Protein AF-A0A803VKA8-F1 (afdb_monomer_lite)

Sequence (270 aa):
MYFNGCKYARSKTPRKFRLVGDNPKEEELLRRSFQDLATEVAPLYKRLAPQAYQNQVTNEDVAIDCRLGLKEGRPFSGVTACMDFCAHAHKDQHNLYNGCTVVCTLTKEDNRVVGKIPEDEQLHVLPLYKMSSTDEFGSEENQNAKVGSGAIQVLTSFPREVRKLPEPAKSCRQRQLEARRAAAERKKLQKEKLMTPEKIKQEALELPTLQPNAGNGGRARSCRPEPPGKRVRGWGCGWALSWAAVLWCWMASLCHLGFHKGVNRCRCAR

pLDDT: mean 74.4, std 28.67, range [22.83, 98.0]

Secondary structure (DSSP, 8-state):
-TTSS-TTTT-SS--TT--SSS-HHHHHHHHHHHHHHHHHH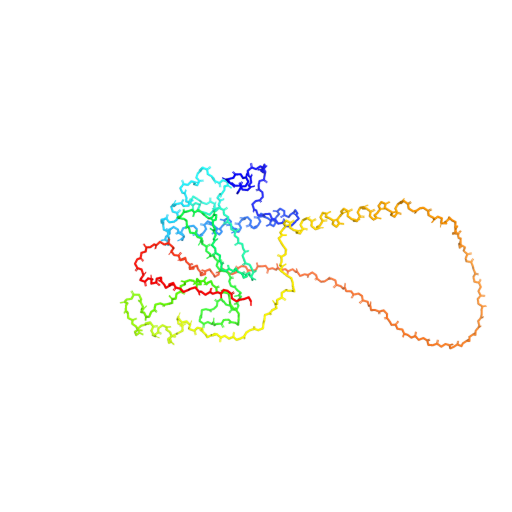HHHHHHH-HHHHHHHHTTTTTTGGG-B-SSS---BS-----SS----S---TTSPTT----------GGG-STTPPPSS-PPP--TT----SS-TTS-HHHHHHHHHTTSS--PPP--------SSPPPPHHHHHHHHHHHHHHHHHHHHHHTT-----------------------------PPPP--PPPP------------------S--S--------------

InterPro domains:
  IPR024779 2OGFeDO JBP1/TET, oxygenase domain [PF12851] (1-118)
  IPR040175 Methylcytosine dioxygenase TET1/2/3 [PTHR23358] (1-215)
  IPR046942 Methylcytosine dioxygenase TET1-3, oxygenase domain [SM01333] (1-270)

Radius of gyration: 31.55 Å; chains: 1; bounding box: 106×48×58 Å

Structure (mmCIF, N/CA/C/O backbone):
data_AF-A0A803VKA8-F1
#
_entry.id   AF-A0A803VKA8-F1
#
loop_
_atom_site.group_PDB
_atom_site.id
_atom_site.type_symbol
_atom_site.label_atom_id
_atom_site.label_alt_id
_atom_site.label_comp_id
_atom_site.label_asym_id
_atom_site.label_entity_id
_atom_site.label_seq_id
_atom_site.pdbx_PDB_ins_code
_atom_site.Cartn_x
_atom_site.Cartn_y
_atom_site.Cartn_z
_atom_site.occupancy
_atom_site.B_iso_or_equiv
_atom_site.auth_seq_id
_atom_site.auth_comp_id
_atom_site.auth_asym_id
_atom_site.auth_atom_id
_atom_site.pdbx_PDB_model_num
ATOM 1 N N . MET A 1 1 ? 4.863 13.424 -13.953 1.00 65.75 1 MET A N 1
ATOM 2 C CA . MET A 1 1 ? 5.120 14.825 -14.365 1.00 65.75 1 MET A CA 1
ATOM 3 C C . MET A 1 1 ? 5.953 14.935 -15.641 1.00 65.75 1 MET A C 1
ATOM 5 O O . MET A 1 1 ? 5.400 15.407 -16.613 1.00 65.75 1 MET A O 1
ATOM 9 N N . TYR A 1 2 ? 7.211 14.478 -15.713 1.00 78.25 2 TYR A N 1
ATOM 10 C CA . TYR A 1 2 ? 8.076 14.735 -16.890 1.00 78.25 2 TYR A CA 1
ATOM 11 C C . TYR A 1 2 ? 7.596 14.191 -18.250 1.00 78.25 2 TYR A C 1
ATOM 13 O O . TYR A 1 2 ? 7.876 14.811 -19.266 1.00 78.25 2 TYR A O 1
ATOM 21 N N . PHE A 1 3 ? 6.896 13.053 -18.275 1.00 83.12 3 PHE A N 1
ATOM 22 C CA . PHE A 1 3 ? 6.409 12.416 -19.515 1.00 83.12 3 PHE A CA 1
ATOM 23 C C . PHE A 1 3 ? 4.889 12.266 -19.559 1.00 83.12 3 PHE A C 1
ATOM 25 O O . PHE A 1 3 ? 4.375 11.591 -20.438 1.00 83.12 3 PHE A O 1
ATOM 32 N N . ASN A 1 4 ? 4.185 12.810 -18.558 1.00 88.88 4 ASN A N 1
ATOM 33 C CA . ASN A 1 4 ? 2.769 12.522 -18.307 1.00 88.88 4 ASN A CA 1
ATOM 34 C C . ASN A 1 4 ? 2.402 11.022 -18.454 1.00 88.88 4 ASN A C 1
ATOM 36 O O . ASN A 1 4 ? 1.378 10.667 -19.022 1.00 88.88 4 ASN A O 1
ATOM 40 N N . GLY A 1 5 ? 3.284 10.135 -17.984 1.00 90.12 5 GLY A N 1
ATOM 41 C CA . GLY A 1 5 ? 3.186 8.697 -18.215 1.00 90.12 5 GLY A CA 1
ATOM 42 C C . GLY A 1 5 ? 4.271 7.921 -17.471 1.00 90.12 5 GLY A C 1
ATOM 43 O O . GLY A 1 5 ? 4.834 8.408 -16.482 1.00 90.12 5 GLY A O 1
ATOM 44 N N . CYS A 1 6 ? 4.572 6.713 -17.950 1.00 91.81 6 CYS A N 1
ATOM 45 C CA . CYS A 1 6 ? 5.517 5.804 -17.305 1.00 91.81 6 CYS A CA 1
ATOM 46 C C . CYS A 1 6 ? 6.920 6.420 -17.161 1.00 91.81 6 CYS A C 1
ATOM 48 O O . CYS A 1 6 ? 7.474 7.006 -18.093 1.00 91.81 6 CYS A O 1
ATOM 50 N N . LYS A 1 7 ? 7.547 6.218 -15.993 1.00 93.12 7 LYS A N 1
ATOM 51 C CA . LYS A 1 7 ? 8.915 6.694 -15.711 1.00 93.12 7 LYS A CA 1
ATOM 52 C C . LYS A 1 7 ? 9.980 6.088 -16.636 1.00 93.12 7 LYS A C 1
ATOM 54 O O . LYS A 1 7 ? 11.069 6.644 -16.745 1.00 93.12 7 LYS A O 1
ATOM 59 N N . TYR A 1 8 ? 9.665 4.975 -17.298 1.00 92.38 8 TYR A N 1
ATOM 60 C CA . TYR A 1 8 ? 10.556 4.253 -18.206 1.00 92.38 8 TYR A CA 1
ATOM 61 C C . TYR A 1 8 ? 10.429 4.671 -19.679 1.00 92.38 8 TYR A C 1
ATOM 63 O O . TYR A 1 8 ? 11.024 4.023 -20.529 1.00 92.38 8 TYR A O 1
ATOM 71 N N . ALA A 1 9 ? 9.729 5.766 -19.999 1.00 90.25 9 ALA A N 1
ATOM 72 C CA . ALA A 1 9 ? 9.484 6.201 -21.383 1.00 90.25 9 ALA A CA 1
ATOM 73 C C . ALA A 1 9 ? 10.743 6.341 -22.272 1.00 90.25 9 ALA A C 1
ATOM 75 O O . ALA A 1 9 ? 10.644 6.265 -23.489 1.00 90.25 9 ALA A O 1
ATOM 76 N N . ARG A 1 10 ? 11.933 6.547 -21.686 1.00 90.69 10 ARG A N 1
ATOM 77 C CA . ARG A 1 10 ? 13.218 6.650 -22.415 1.00 90.69 10 ARG A CA 1
ATOM 78 C C . ARG A 1 10 ? 14.162 5.463 -22.190 1.00 90.69 10 ARG A C 1
ATOM 80 O O . ARG A 1 10 ? 15.317 5.507 -22.604 1.00 90.69 10 ARG A O 1
ATOM 87 N N . SER A 1 11 ? 13.721 4.432 -21.476 1.00 90.62 11 SER A N 1
ATOM 88 C CA . SER A 1 11 ? 14.551 3.280 -21.126 1.00 90.62 11 SER A CA 1
ATOM 89 C C . SER A 1 11 ? 14.392 2.181 -22.171 1.00 90.62 11 SER A C 1
ATOM 91 O O . SER A 1 11 ? 13.323 1.596 -22.269 1.00 90.62 11 SER A O 1
ATOM 93 N N . LYS A 1 12 ? 15.470 1.857 -22.900 1.00 89.44 12 LYS A N 1
ATOM 94 C CA . LYS A 1 12 ? 15.481 0.723 -23.846 1.00 89.44 12 LYS A CA 1
ATOM 95 C C . LYS A 1 12 ? 15.255 -0.619 -23.140 1.00 89.44 12 LYS A C 1
ATOM 97 O O . LYS A 1 12 ? 14.555 -1.476 -23.655 1.00 89.44 12 LYS A O 1
ATOM 102 N N . THR A 1 13 ? 15.840 -0.783 -21.953 1.00 88.69 13 THR A N 1
ATOM 103 C CA . THR A 1 13 ? 15.749 -1.994 -21.124 1.00 88.69 13 THR A CA 1
ATOM 104 C C . THR A 1 13 ? 15.334 -1.617 -19.692 1.00 88.69 13 THR A C 1
ATOM 106 O O . THR A 1 13 ? 16.179 -1.342 -18.834 1.00 88.69 13 THR A O 1
ATOM 109 N N . PRO A 1 14 ? 14.023 -1.505 -19.408 1.00 91.25 14 PRO A N 1
ATOM 110 C CA . PRO A 1 14 ? 13.539 -1.031 -18.115 1.00 91.25 14 PRO A CA 1
ATOM 111 C C . PRO A 1 14 ? 13.739 -2.063 -16.995 1.00 91.25 14 PRO A C 1
ATOM 113 O O . PRO A 1 14 ? 13.061 -3.085 -16.925 1.00 91.25 14 PRO A O 1
ATOM 116 N N . ARG A 1 15 ? 14.622 -1.749 -16.040 1.00 91.50 15 ARG A N 1
ATOM 117 C CA . ARG A 1 15 ? 14.778 -2.503 -14.783 1.00 91.50 15 ARG A CA 1
ATOM 118 C C . ARG A 1 15 ? 13.713 -2.063 -13.773 1.00 91.50 15 ARG A C 1
ATOM 120 O O . ARG A 1 15 ? 13.885 -1.047 -13.093 1.00 91.50 15 ARG A O 1
ATOM 127 N N . LYS A 1 16 ? 12.596 -2.802 -13.700 1.00 92.69 16 LYS A N 1
ATOM 128 C CA . LYS A 1 16 ? 11.482 -2.540 -12.759 1.00 92.69 16 LYS A CA 1
ATOM 129 C C . LYS A 1 16 ? 11.882 -2.752 -11.290 1.00 92.69 16 LYS A C 1
ATOM 131 O O . LYS A 1 16 ? 11.505 -1.945 -10.447 1.00 92.69 16 LYS A O 1
ATOM 136 N N . PHE A 1 17 ? 12.692 -3.777 -11.015 1.00 94.25 17 PHE A N 1
ATOM 137 C CA . PHE A 1 17 ? 13.115 -4.205 -9.673 1.00 94.25 17 PHE A CA 1
ATOM 138 C C . PHE A 1 17 ? 14.602 -3.921 -9.438 1.00 94.25 17 PHE A C 1
ATOM 140 O O . PHE A 1 17 ? 15.378 -4.814 -9.123 1.00 94.25 17 PHE A O 1
ATOM 147 N N . ARG A 1 18 ? 15.011 -2.668 -9.665 1.00 93.44 18 ARG A N 1
ATOM 148 C CA . ARG A 1 18 ? 16.415 -2.261 -9.565 1.00 93.44 18 ARG A CA 1
ATOM 149 C C . ARG A 1 18 ? 16.907 -2.281 -8.112 1.00 93.44 18 ARG A C 1
ATOM 151 O O . ARG A 1 18 ? 16.318 -1.609 -7.266 1.00 93.44 18 ARG A O 1
ATOM 158 N N . LEU A 1 19 ? 18.031 -2.944 -7.872 1.00 93.06 19 LEU A N 1
ATOM 159 C CA . LEU A 1 19 ? 18.770 -2.967 -6.613 1.00 93.06 19 LEU A CA 1
ATOM 160 C C . LEU A 1 19 ? 20.052 -2.122 -6.683 1.00 93.06 19 LEU A C 1
ATOM 162 O O . LEU A 1 19 ? 20.400 -1.544 -7.718 1.00 93.06 19 LEU A O 1
ATOM 166 N N . VAL A 1 20 ? 20.723 -1.983 -5.536 1.00 91.00 20 VAL A N 1
ATOM 167 C CA . VAL A 1 20 ? 22.027 -1.316 -5.445 1.00 91.00 20 VAL A CA 1
ATOM 168 C C . VAL A 1 20 ? 23.083 -2.195 -6.111 1.00 91.00 20 VAL A C 1
ATOM 170 O O . VAL A 1 20 ? 23.139 -3.394 -5.865 1.00 91.00 20 VAL A O 1
ATOM 173 N N . GLY A 1 21 ? 23.942 -1.583 -6.925 1.00 89.44 21 GLY A N 1
ATOM 174 C CA . GLY A 1 21 ? 24.934 -2.320 -7.707 1.00 89.44 21 GLY A CA 1
ATOM 175 C C . GLY A 1 21 ? 24.321 -3.014 -8.924 1.00 89.44 21 GLY A C 1
ATOM 176 O O . GLY A 1 21 ? 23.279 -2.596 -9.436 1.00 89.44 21 GLY A O 1
ATOM 177 N N . ASP A 1 22 ? 25.007 -4.043 -9.416 1.00 87.25 22 ASP A N 1
ATOM 178 C CA . ASP A 1 22 ? 24.571 -4.830 -10.568 1.00 87.25 22 ASP A CA 1
ATOM 179 C C . ASP A 1 22 ? 24.443 -6.307 -10.181 1.00 87.25 22 ASP A C 1
ATOM 181 O O . ASP A 1 22 ? 25.326 -7.123 -10.433 1.00 87.25 22 ASP A O 1
ATOM 185 N N . ASN A 1 23 ? 23.328 -6.628 -9.518 1.00 91.44 23 ASN A N 1
ATOM 186 C CA . ASN A 1 23 ? 23.024 -7.959 -8.990 1.00 91.44 23 ASN A CA 1
ATOM 187 C C . ASN A 1 23 ? 21.849 -8.596 -9.759 1.00 91.44 23 ASN A C 1
ATOM 189 O O . ASN A 1 23 ? 20.757 -8.741 -9.204 1.00 91.44 23 ASN A O 1
ATOM 193 N N . PRO A 1 24 ? 22.024 -9.004 -11.030 1.00 92.00 24 PRO A N 1
ATOM 194 C CA . PRO A 1 24 ? 20.913 -9.448 -11.878 1.00 92.00 24 PRO A CA 1
ATOM 195 C C . PRO A 1 24 ? 20.158 -10.659 -11.312 1.00 92.00 24 PRO A C 1
ATOM 197 O O . PRO A 1 24 ? 18.952 -10.772 -11.502 1.00 92.00 24 PRO A O 1
ATOM 200 N N . LYS A 1 25 ? 20.842 -11.547 -10.576 1.00 94.12 25 LYS A N 1
ATOM 201 C CA . LYS A 1 25 ? 20.218 -12.717 -9.937 1.00 94.12 25 LYS A CA 1
ATOM 202 C C . LYS A 1 25 ? 19.229 -12.328 -8.833 1.00 94.12 25 LYS A C 1
ATOM 204 O O . LYS A 1 25 ? 18.155 -12.913 -8.747 1.00 94.12 25 LYS A O 1
ATOM 209 N N . GLU A 1 26 ? 19.579 -11.346 -8.004 1.00 94.56 26 GLU A N 1
ATOM 210 C CA . GLU A 1 26 ? 18.716 -10.879 -6.911 1.00 94.56 26 GLU A CA 1
ATOM 211 C C . GLU A 1 26 ? 17.537 -10.060 -7.446 1.00 94.56 26 GLU A C 1
ATOM 213 O O . GLU A 1 26 ? 16.411 -10.214 -6.977 1.00 94.56 26 GLU A O 1
ATOM 218 N N . GLU A 1 27 ? 17.767 -9.239 -8.478 1.00 94.75 27 GLU A N 1
ATOM 219 C CA . GLU A 1 27 ? 16.688 -8.510 -9.155 1.00 94.75 27 GLU A CA 1
ATOM 220 C C . GLU A 1 27 ? 15.678 -9.458 -9.797 1.00 94.75 27 GLU A C 1
ATOM 222 O O . GLU A 1 27 ? 14.473 -9.227 -9.718 1.00 94.75 27 GLU A O 1
ATOM 227 N N . GLU A 1 28 ? 16.164 -10.537 -10.408 1.00 94.88 28 GLU A N 1
ATOM 228 C CA . GLU A 1 28 ? 15.325 -11.567 -11.007 1.00 94.88 28 GLU A CA 1
ATOM 229 C C . GLU A 1 28 ? 14.505 -12.319 -9.952 1.00 94.88 28 GLU A C 1
ATOM 231 O O . GLU A 1 28 ? 13.319 -12.570 -10.169 1.00 94.88 28 GLU A O 1
ATOM 236 N N . LEU A 1 29 ? 15.098 -12.624 -8.793 1.00 95.94 29 LEU A N 1
ATOM 237 C CA . LEU A 1 29 ? 14.380 -13.226 -7.670 1.00 95.94 29 LEU A CA 1
ATOM 238 C C . LEU A 1 29 ? 13.255 -12.306 -7.179 1.00 95.94 29 LEU A C 1
ATOM 240 O O . LEU A 1 29 ? 12.109 -12.739 -7.092 1.00 95.94 29 LEU A O 1
ATOM 244 N N . LEU A 1 30 ? 13.552 -11.027 -6.921 1.00 95.44 30 LEU A N 1
ATOM 245 C CA . LEU A 1 30 ? 12.539 -10.053 -6.501 1.00 95.44 30 LEU A CA 1
ATOM 246 C C . LEU A 1 30 ? 11.447 -9.877 -7.551 1.00 95.44 30 LEU A C 1
ATOM 248 O O . LEU A 1 30 ? 10.264 -9.830 -7.213 1.00 95.44 30 LEU A O 1
ATOM 252 N N . ARG A 1 31 ? 11.835 -9.801 -8.828 1.00 95.25 31 ARG A N 1
ATOM 253 C CA . ARG A 1 31 ? 10.892 -9.709 -9.939 1.00 95.25 31 ARG A CA 1
ATOM 254 C C . ARG A 1 31 ? 9.930 -10.888 -9.916 1.00 95.25 31 ARG A C 1
ATOM 256 O O . ARG A 1 31 ? 8.732 -10.653 -10.012 1.00 95.25 31 ARG A O 1
ATOM 263 N N . ARG A 1 32 ? 10.423 -12.124 -9.793 1.00 96.75 32 ARG A N 1
ATOM 264 C CA . ARG A 1 32 ? 9.567 -13.319 -9.715 1.00 96.75 32 ARG A CA 1
ATOM 265 C C . ARG A 1 32 ? 8.619 -13.234 -8.526 1.00 96.75 32 ARG A C 1
ATOM 267 O O . ARG A 1 32 ? 7.415 -13.222 -8.742 1.00 96.75 32 ARG A O 1
ATOM 274 N N . SER A 1 33 ? 9.142 -13.013 -7.320 1.00 96.56 33 SER A N 1
ATOM 275 C CA . SER A 1 33 ? 8.329 -12.949 -6.100 1.00 96.56 33 SER A CA 1
ATOM 276 C C . SER A 1 33 ? 7.183 -11.936 -6.190 1.00 96.56 33 SER A C 1
ATOM 278 O O . SER A 1 33 ? 6.053 -12.248 -5.825 1.00 96.56 33 SER A O 1
ATOM 280 N N . PHE A 1 34 ? 7.437 -10.726 -6.700 1.00 97.19 34 PHE A N 1
ATOM 281 C CA . PHE A 1 34 ? 6.388 -9.709 -6.824 1.00 97.19 34 PHE A CA 1
ATOM 282 C C . PHE A 1 34 ? 5.438 -9.946 -8.001 1.00 97.19 34 PHE A C 1
ATOM 284 O O . PHE A 1 34 ? 4.274 -9.553 -7.919 1.00 97.19 34 PHE A O 1
ATOM 291 N N . GLN A 1 35 ? 5.900 -10.576 -9.084 1.00 97.19 35 GLN A N 1
ATOM 292 C CA . GLN A 1 35 ? 5.022 -10.978 -10.184 1.00 97.19 35 GLN A CA 1
ATOM 293 C C . GLN A 1 35 ? 4.080 -12.107 -9.755 1.00 97.19 35 GLN A C 1
ATOM 295 O O . GLN A 1 35 ? 2.891 -12.061 -10.076 1.00 97.19 35 GLN A O 1
ATOM 300 N N . ASP A 1 36 ? 4.583 -13.072 -8.990 1.00 97.50 36 ASP A N 1
ATOM 301 C CA . ASP A 1 36 ? 3.792 -14.168 -8.433 1.00 97.50 36 ASP A CA 1
ATOM 302 C C . ASP A 1 36 ? 2.783 -13.625 -7.419 1.00 97.50 36 ASP A C 1
ATOM 304 O O . ASP A 1 36 ? 1.587 -13.870 -7.554 1.00 97.50 36 ASP A O 1
ATOM 308 N N . LEU A 1 37 ? 3.221 -12.763 -6.491 1.00 96.94 37 LEU A N 1
ATOM 309 C CA . LEU A 1 37 ? 2.327 -12.097 -5.540 1.00 96.94 37 LEU A CA 1
ATOM 310 C C . LEU A 1 37 ? 1.201 -11.328 -6.247 1.00 96.94 37 LEU A C 1
ATOM 312 O O . LEU A 1 37 ? 0.034 -11.466 -5.887 1.00 96.94 37 LEU A O 1
ATOM 316 N N . ALA A 1 38 ? 1.529 -10.533 -7.269 1.00 97.44 38 ALA A N 1
ATOM 317 C CA . ALA A 1 38 ? 0.532 -9.804 -8.052 1.00 97.44 38 ALA A CA 1
ATOM 318 C C . ALA A 1 38 ? -0.473 -10.752 -8.731 1.00 97.44 38 ALA A C 1
ATOM 320 O O . ALA A 1 38 ? -1.664 -10.445 -8.792 1.00 97.44 38 ALA A O 1
ATOM 321 N N . THR A 1 39 ? 0.001 -11.904 -9.208 1.00 97.38 39 THR A N 1
ATOM 322 C CA . THR A 1 39 ? -0.823 -12.930 -9.860 1.00 97.38 39 THR A CA 1
ATOM 323 C C . THR A 1 39 ? -1.787 -13.592 -8.881 1.00 97.38 39 THR A C 1
ATOM 325 O O . THR A 1 39 ? -2.956 -13.770 -9.211 1.00 97.38 39 THR A O 1
ATOM 328 N N . GLU A 1 40 ? -1.327 -13.919 -7.675 1.00 97.19 40 GLU A N 1
ATOM 329 C CA . GLU A 1 40 ? -2.143 -14.590 -6.657 1.00 97.19 40 GLU A CA 1
ATOM 330 C C . GLU A 1 40 ? -3.150 -13.640 -5.990 1.00 97.19 40 GLU A C 1
ATOM 332 O O . GLU A 1 40 ? -4.274 -14.027 -5.666 1.00 97.19 40 GLU A O 1
ATOM 337 N N . VAL A 1 41 ? -2.796 -12.362 -5.830 1.00 97.19 41 VAL A N 1
ATOM 338 C CA . VAL A 1 41 ? -3.673 -11.365 -5.195 1.00 97.19 41 VAL A CA 1
ATOM 339 C C . VAL A 1 41 ? -4.761 -10.855 -6.150 1.00 97.19 41 VAL A C 1
ATOM 341 O O . VAL A 1 41 ? -5.859 -10.513 -5.703 1.00 97.19 41 VAL A O 1
ATOM 344 N N . ALA A 1 42 ? -4.509 -10.814 -7.462 1.00 97.25 42 ALA A N 1
ATOM 345 C CA . ALA A 1 42 ? -5.447 -10.244 -8.435 1.00 97.25 42 ALA A CA 1
ATOM 346 C C . ALA A 1 42 ? -6.858 -10.889 -8.414 1.00 97.25 42 ALA A C 1
ATOM 348 O O . ALA A 1 42 ? -7.838 -10.138 -8.367 1.00 97.25 42 ALA A O 1
ATOM 349 N N . PRO A 1 43 ? -7.024 -12.228 -8.362 1.00 97.44 43 PRO A N 1
ATOM 350 C CA . PRO A 1 43 ? -8.345 -12.854 -8.252 1.00 97.44 43 PRO A CA 1
ATOM 351 C C . PRO A 1 43 ? -9.080 -12.514 -6.951 1.00 97.44 43 PRO A C 1
ATOM 353 O O . PRO A 1 43 ? -10.305 -12.386 -6.940 1.00 97.44 43 PRO A O 1
ATOM 356 N N . LEU A 1 44 ? -8.356 -12.358 -5.838 1.00 96.75 44 LEU A N 1
ATOM 357 C CA . LEU A 1 44 ? -8.951 -11.930 -4.573 1.00 96.75 44 LEU A CA 1
ATOM 358 C C . LEU A 1 44 ? -9.436 -10.479 -4.667 1.00 96.75 44 LEU A C 1
ATOM 360 O O . LEU A 1 44 ? -10.559 -10.188 -4.261 1.00 96.75 44 LEU A O 1
ATOM 364 N N . TYR A 1 45 ? -8.639 -9.601 -5.279 1.00 98.00 45 TYR A N 1
ATOM 365 C CA . TYR A 1 45 ? -9.029 -8.214 -5.515 1.00 98.00 45 TYR A CA 1
ATOM 366 C C . TYR A 1 45 ? -10.288 -8.115 -6.393 1.00 98.00 45 TYR A C 1
ATOM 368 O O . TYR A 1 45 ? -11.221 -7.394 -6.044 1.00 98.00 45 TYR A O 1
ATOM 376 N N . LYS A 1 46 ? -10.380 -8.916 -7.463 1.00 97.69 46 LYS A N 1
ATOM 377 C CA . LYS A 1 46 ? -11.581 -9.001 -8.312 1.00 97.69 46 LYS A CA 1
ATOM 378 C C . LYS A 1 46 ? -12.833 -9.401 -7.528 1.00 97.69 46 LYS A C 1
ATOM 380 O O . LYS A 1 46 ? -13.896 -8.838 -7.762 1.00 97.69 46 LYS A O 1
ATOM 385 N N . ARG A 1 47 ? -12.719 -10.362 -6.604 1.00 97.75 47 ARG A N 1
ATOM 386 C CA . ARG A 1 47 ? -13.851 -10.833 -5.786 1.00 97.75 47 ARG A CA 1
ATOM 387 C C . ARG A 1 47 ? -14.307 -9.798 -4.759 1.00 97.75 47 ARG A C 1
ATOM 389 O O . ARG A 1 47 ? -15.505 -9.615 -4.589 1.00 97.75 47 ARG A O 1
ATOM 396 N N . LEU A 1 48 ? -13.365 -9.141 -4.081 1.00 96.62 48 LEU A N 1
ATOM 397 C CA . LEU A 1 48 ? -13.669 -8.221 -2.981 1.00 96.62 48 LEU A CA 1
ATOM 398 C C . LEU A 1 48 ? -13.991 -6.797 -3.440 1.00 96.62 48 LEU A C 1
ATOM 400 O O . LEU A 1 48 ? -14.671 -6.084 -2.719 1.00 96.62 48 LEU A O 1
ATOM 404 N N . ALA A 1 49 ? -13.503 -6.356 -4.600 1.00 96.94 49 ALA A N 1
ATOM 405 C CA . ALA A 1 49 ? -13.732 -5.006 -5.115 1.00 96.94 49 ALA A CA 1
ATOM 406 C C . ALA A 1 49 ? -13.805 -5.007 -6.658 1.00 96.94 49 ALA A C 1
ATOM 408 O O . ALA A 1 49 ? -12.944 -4.429 -7.330 1.00 96.94 49 ALA A O 1
ATOM 409 N N . PRO A 1 50 ? -14.843 -5.635 -7.247 1.00 96.94 50 PRO A N 1
ATOM 410 C CA . PRO A 1 50 ? -14.922 -5.899 -8.687 1.00 96.94 50 PRO A CA 1
ATOM 411 C C . PRO A 1 50 ? -14.914 -4.632 -9.545 1.00 96.94 50 PRO A C 1
ATOM 413 O O . PRO A 1 50 ? -14.287 -4.609 -10.600 1.00 96.94 50 PRO A O 1
ATOM 416 N N . GLN A 1 51 ? -15.566 -3.559 -9.090 1.00 96.94 51 GLN A N 1
ATOM 417 C CA . GLN A 1 51 ? -15.636 -2.301 -9.836 1.00 96.94 51 GLN A CA 1
ATOM 418 C C . GLN A 1 51 ? -14.261 -1.624 -9.945 1.00 96.94 51 GLN A C 1
ATOM 420 O O . GLN A 1 51 ? -13.849 -1.221 -11.031 1.00 96.94 51 GLN A O 1
ATOM 425 N N . ALA A 1 52 ? -13.529 -1.536 -8.831 1.00 96.94 52 ALA A N 1
ATOM 426 C CA . ALA A 1 52 ? -12.193 -0.945 -8.809 1.00 96.94 52 ALA A CA 1
ATOM 427 C C . ALA A 1 52 ? -11.179 -1.818 -9.568 1.00 96.94 52 ALA A C 1
ATOM 429 O O . ALA A 1 52 ? -10.342 -1.296 -10.308 1.00 96.94 52 ALA A O 1
ATOM 430 N N . TYR A 1 53 ? -11.309 -3.145 -9.455 1.00 97.75 53 TYR A N 1
ATOM 431 C CA . TYR A 1 53 ? -10.549 -4.096 -10.260 1.00 97.75 53 TYR A CA 1
ATOM 432 C C . TYR A 1 53 ? -10.771 -3.857 -11.756 1.00 97.75 53 TYR A C 1
ATOM 434 O O . TYR A 1 53 ? -9.797 -3.675 -12.484 1.00 97.75 53 TYR A O 1
ATOM 442 N N . GLN A 1 54 ? -12.034 -3.785 -12.198 1.00 97.56 54 GLN A N 1
ATOM 443 C CA . GLN A 1 54 ? -12.385 -3.589 -13.604 1.00 97.56 54 GLN A CA 1
ATOM 444 C C . GLN A 1 54 ? -11.753 -2.311 -14.163 1.00 97.56 54 GLN A C 1
ATOM 446 O O . GLN A 1 54 ? -11.114 -2.356 -15.209 1.00 97.56 54 GLN A O 1
ATOM 451 N N . ASN A 1 55 ? -11.843 -1.201 -13.425 1.00 96.56 55 ASN A N 1
ATOM 452 C CA . ASN A 1 55 ? -11.243 0.076 -13.822 1.00 96.56 55 ASN A CA 1
ATOM 453 C C . ASN A 1 55 ? -9.721 -0.017 -14.023 1.00 96.56 55 ASN A C 1
ATOM 455 O O . ASN A 1 55 ? -9.164 0.658 -14.890 1.00 96.56 55 ASN A O 1
ATOM 459 N N . GLN A 1 56 ? -9.039 -0.840 -13.222 1.00 96.25 56 GLN A N 1
ATOM 460 C CA . GLN A 1 56 ? -7.588 -1.013 -13.297 1.00 96.25 56 GLN A CA 1
ATOM 461 C C . GLN A 1 56 ? -7.133 -1.949 -14.420 1.00 96.25 56 GLN A C 1
ATOM 463 O O . GLN A 1 56 ? -6.013 -1.783 -14.910 1.00 96.25 56 GLN A O 1
ATOM 468 N N . VAL A 1 57 ? -7.979 -2.891 -14.849 1.00 96.81 57 VAL A N 1
ATOM 469 C CA . VAL A 1 57 ? -7.669 -3.818 -15.953 1.00 96.81 57 VAL A CA 1
ATOM 470 C C . VAL A 1 57 ? -8.130 -3.319 -17.323 1.00 96.81 57 VAL A C 1
ATOM 472 O O . VAL A 1 57 ? -7.651 -3.831 -18.326 1.00 96.81 57 VAL A O 1
ATOM 475 N N . THR A 1 58 ? -8.971 -2.275 -17.400 1.00 95.12 58 THR A N 1
ATOM 476 C CA . THR A 1 58 ? -9.520 -1.730 -18.664 1.00 95.12 58 THR A CA 1
ATOM 477 C C . THR A 1 58 ? -8.485 -1.553 -19.780 1.00 95.12 58 THR A C 1
ATOM 479 O O . THR A 1 58 ? -8.786 -1.793 -20.941 1.00 95.12 58 THR A O 1
ATOM 482 N N . ASN A 1 59 ? -7.265 -1.128 -19.436 1.00 92.50 59 ASN A N 1
ATOM 483 C CA . ASN A 1 59 ? -6.175 -0.894 -20.386 1.00 92.50 59 ASN A CA 1
ATOM 484 C C . ASN A 1 59 ? -4.996 -1.849 -20.138 1.00 92.50 59 ASN A C 1
ATOM 486 O O . ASN A 1 59 ? -3.844 -1.401 -20.107 1.00 92.50 59 ASN A O 1
ATOM 490 N N . GLU A 1 60 ? -5.244 -3.123 -19.828 1.00 94.00 60 GLU A N 1
ATOM 491 C CA . GLU A 1 60 ? -4.155 -4.083 -19.619 1.00 94.00 60 GLU A CA 1
ATOM 492 C C . GLU A 1 60 ? -3.444 -4.459 -20.919 1.00 94.00 60 GLU A C 1
ATOM 494 O O . GLU A 1 60 ? -2.216 -4.396 -20.953 1.00 94.00 60 GLU A O 1
ATOM 499 N N . ASP A 1 61 ? -4.192 -4.713 -21.995 1.00 92.38 61 ASP A N 1
ATOM 500 C CA . ASP A 1 61 ? -3.635 -5.139 -23.287 1.00 92.38 61 ASP A CA 1
ATOM 501 C C . ASP A 1 61 ? -2.799 -4.039 -23.948 1.00 92.38 61 ASP A C 1
ATOM 503 O O . ASP A 1 61 ? -1.740 -4.290 -24.518 1.00 92.38 61 ASP A O 1
ATOM 507 N N . VAL A 1 62 ? -3.240 -2.786 -23.805 1.00 93.75 62 VAL A N 1
ATOM 508 C CA . VAL A 1 62 ? -2.560 -1.613 -24.375 1.00 93.75 62 VAL A CA 1
ATOM 509 C C . VAL A 1 62 ? -1.237 -1.319 -23.659 1.00 93.75 62 VAL A C 1
ATOM 511 O O . VAL A 1 62 ? -0.309 -0.779 -24.256 1.00 93.75 62 VAL A O 1
ATOM 514 N N . ALA A 1 63 ? -1.141 -1.635 -22.365 1.00 91.56 63 ALA A N 1
ATOM 515 C CA . ALA A 1 63 ? -0.033 -1.211 -21.511 1.00 91.56 63 ALA A CA 1
ATOM 516 C C . ALA A 1 63 ? 0.571 -2.371 -20.712 1.00 91.56 63 ALA A C 1
ATOM 518 O O . ALA A 1 63 ? 0.954 -2.182 -19.553 1.00 91.56 63 ALA A O 1
ATOM 519 N N . ILE A 1 64 ? 0.688 -3.549 -21.332 1.00 92.69 64 ILE A N 1
ATOM 520 C CA . ILE A 1 64 ? 1.154 -4.786 -20.689 1.00 92.69 64 ILE A CA 1
ATOM 521 C C . ILE A 1 64 ? 2.517 -4.617 -19.999 1.00 92.69 64 ILE A C 1
ATOM 523 O O . ILE A 1 64 ? 2.709 -5.034 -18.854 1.00 92.69 64 ILE A O 1
ATOM 527 N N . ASP A 1 65 ? 3.431 -3.867 -20.622 1.00 92.50 65 ASP A N 1
ATOM 528 C CA . ASP A 1 65 ? 4.754 -3.558 -20.072 1.00 92.50 65 ASP A CA 1
ATOM 529 C C . ASP A 1 65 ? 4.702 -2.698 -18.807 1.00 92.50 65 ASP A C 1
ATOM 531 O O . ASP A 1 65 ? 5.662 -2.657 -18.038 1.00 92.50 65 ASP A O 1
ATOM 535 N N . CYS A 1 66 ? 3.589 -2.020 -18.545 1.00 94.88 66 CYS A N 1
ATOM 536 C CA . CYS A 1 66 ? 3.363 -1.232 -17.338 1.00 94.88 66 CYS A CA 1
ATOM 537 C C . CYS A 1 66 ? 2.529 -1.982 -16.291 1.00 94.88 66 CYS A C 1
ATOM 539 O O . CYS A 1 66 ? 2.141 -1.368 -15.295 1.00 94.88 66 CYS A O 1
ATOM 541 N N . ARG A 1 67 ? 2.253 -3.277 -16.485 1.00 96.50 67 ARG A N 1
ATOM 542 C CA . ARG A 1 67 ? 1.522 -4.116 -15.531 1.00 96.50 67 ARG A CA 1
ATOM 543 C C . ARG A 1 67 ? 2.428 -5.108 -14.801 1.00 96.50 67 ARG A C 1
ATOM 545 O O . ARG A 1 67 ? 3.565 -5.380 -15.211 1.00 96.50 67 ARG A O 1
ATOM 552 N N . LEU A 1 68 ? 1.910 -5.598 -13.680 1.00 96.81 68 LEU A N 1
ATOM 553 C CA . LEU A 1 68 ? 2.430 -6.696 -12.877 1.00 96.81 68 LEU A CA 1
ATOM 554 C C . LEU A 1 68 ? 1.400 -7.834 -12.863 1.00 96.81 68 LEU A C 1
ATOM 556 O O . LEU A 1 68 ? 0.197 -7.581 -12.870 1.00 96.81 68 LEU A O 1
ATOM 560 N N . GLY A 1 69 ? 1.882 -9.070 -12.827 1.00 96.25 69 GLY A N 1
ATOM 561 C CA . GLY A 1 69 ? 1.104 -10.297 -12.948 1.00 96.25 69 GLY A CA 1
ATOM 562 C C . GLY A 1 69 ? 1.499 -11.108 -14.184 1.00 96.25 69 GLY A C 1
ATOM 563 O O . GLY A 1 69 ? 1.833 -10.564 -15.239 1.00 96.25 69 GLY A O 1
ATOM 564 N N . LEU A 1 70 ? 1.468 -12.430 -14.046 1.00 96.00 70 LEU A N 1
ATOM 565 C CA . LEU A 1 70 ? 1.822 -13.385 -15.097 1.00 96.00 70 LEU A CA 1
ATOM 566 C C . LEU A 1 70 ? 0.591 -13.862 -15.877 1.00 96.00 70 LEU A C 1
ATOM 568 O O . LEU A 1 70 ? 0.699 -14.129 -17.072 1.00 96.00 70 LEU A O 1
ATOM 572 N N . LYS A 1 71 ? -0.583 -13.897 -15.238 1.00 95.62 71 LYS A N 1
ATOM 573 C CA . LYS A 1 71 ? -1.868 -14.301 -15.836 1.00 95.62 71 LYS A CA 1
ATOM 574 C C . LYS A 1 71 ? -2.687 -13.084 -16.287 1.00 95.62 71 LYS A C 1
ATOM 576 O O . LYS A 1 71 ? -2.371 -11.961 -15.902 1.00 95.62 71 LYS A O 1
ATOM 581 N N . GLU A 1 72 ? -3.696 -13.317 -17.124 1.00 94.62 72 GLU A N 1
ATOM 582 C CA . GLU A 1 72 ? -4.682 -12.306 -17.542 1.00 94.62 72 GLU A CA 1
ATOM 583 C C . GLU A 1 72 ? -5.379 -11.664 -16.333 1.00 94.62 72 GLU A C 1
ATOM 585 O O . GLU A 1 72 ? -5.538 -12.307 -15.290 1.00 94.62 72 GLU A O 1
ATOM 590 N N . GLY A 1 73 ? -5.779 -10.397 -16.465 1.00 96.00 73 GLY A N 1
ATOM 591 C CA . GLY A 1 73 ? -6.411 -9.660 -15.382 1.00 96.00 73 GLY A CA 1
ATOM 592 C C . GLY A 1 73 ? -5.384 -9.057 -14.426 1.00 96.00 73 GLY A C 1
ATOM 593 O O . GLY A 1 73 ? -5.302 -9.453 -13.259 1.00 96.00 73 GLY A O 1
ATOM 594 N N . ARG A 1 74 ? -4.603 -8.093 -14.925 1.00 97.56 74 ARG A N 1
ATOM 595 C CA . ARG A 1 74 ? -3.427 -7.476 -14.290 1.00 97.56 74 ARG A CA 1
ATOM 596 C C . ARG A 1 74 ? -3.719 -6.049 -13.799 1.00 97.56 74 ARG A C 1
ATOM 598 O O . ARG A 1 74 ? -3.356 -5.076 -14.464 1.00 97.56 74 ARG A O 1
ATOM 605 N N . PRO A 1 75 ? -4.324 -5.875 -12.610 1.00 97.12 75 PRO A N 1
ATOM 606 C CA . PRO A 1 75 ? -4.726 -4.558 -12.112 1.00 97.12 75 PRO A CA 1
ATOM 607 C C . PRO A 1 75 ? -3.555 -3.711 -11.580 1.00 97.12 75 PRO A C 1
ATOM 609 O O . PRO A 1 75 ? -3.695 -2.503 -11.375 1.00 97.12 75 PRO A O 1
ATOM 612 N N . PHE A 1 76 ? -2.398 -4.317 -11.304 1.00 97.62 76 PHE A N 1
ATOM 613 C CA . PHE A 1 76 ? -1.295 -3.661 -10.601 1.00 97.62 76 PHE A CA 1
ATOM 614 C C . PHE A 1 76 ? -0.242 -3.125 -11.575 1.00 97.62 76 PHE A C 1
ATOM 616 O O . PHE A 1 76 ? 0.109 -3.783 -12.549 1.00 97.62 76 PHE A O 1
ATOM 623 N N . SER A 1 77 ? 0.296 -1.933 -11.303 1.00 96.06 77 SER A N 1
ATOM 624 C CA . SER A 1 77 ? 1.346 -1.301 -12.128 1.00 96.06 77 SER A CA 1
ATOM 625 C C . SER A 1 77 ? 2.666 -1.093 -11.382 1.00 96.06 77 SER A C 1
ATOM 627 O O . SER A 1 77 ? 3.743 -1.110 -11.978 1.00 96.06 77 SER A O 1
ATOM 629 N N . GLY A 1 78 ? 2.596 -0.930 -10.064 1.00 95.31 78 GLY A N 1
ATOM 630 C CA . GLY A 1 78 ? 3.748 -0.755 -9.196 1.00 95.31 78 GLY A CA 1
ATOM 631 C C . GLY A 1 78 ? 3.498 -1.391 -7.839 1.00 95.31 78 GLY A C 1
ATOM 632 O O . GLY A 1 78 ? 2.356 -1.646 -7.465 1.00 95.31 78 GLY A O 1
ATOM 633 N N . VAL A 1 79 ? 4.585 -1.642 -7.121 1.00 96.62 79 VAL A N 1
ATOM 634 C CA . VAL A 1 79 ? 4.577 -2.176 -5.762 1.00 96.62 79 VAL A CA 1
ATOM 635 C C . VAL A 1 79 ? 5.606 -1.410 -4.939 1.00 96.62 79 VAL A C 1
ATOM 637 O O . VAL A 1 79 ? 6.691 -1.092 -5.434 1.00 96.62 79 VAL A O 1
ATOM 640 N N . THR A 1 80 ? 5.253 -1.106 -3.694 1.00 96.25 80 THR A N 1
ATOM 641 C CA . THR A 1 80 ? 6.140 -0.480 -2.712 1.00 96.25 80 THR A CA 1
ATOM 642 C C . THR A 1 80 ? 6.218 -1.403 -1.508 1.00 96.25 80 THR A C 1
ATOM 644 O O . THR A 1 80 ? 5.189 -1.740 -0.929 1.00 96.25 80 THR A O 1
ATOM 647 N N . ALA A 1 81 ? 7.429 -1.812 -1.136 1.00 95.44 81 ALA A N 1
ATOM 648 C CA . ALA A 1 81 ? 7.668 -2.549 0.097 1.00 95.44 81 ALA A CA 1
ATOM 649 C C . ALA A 1 81 ? 8.005 -1.559 1.220 1.00 95.44 81 ALA A C 1
ATOM 651 O O . ALA A 1 81 ? 8.986 -0.819 1.124 1.00 95.44 81 ALA A O 1
ATOM 652 N N . CYS A 1 82 ? 7.185 -1.548 2.268 1.00 95.31 82 CYS A N 1
ATOM 653 C CA . CYS A 1 82 ? 7.379 -0.736 3.466 1.00 95.31 82 CYS A CA 1
ATOM 654 C C . CYS A 1 82 ? 7.883 -1.643 4.596 1.00 95.31 82 CYS A C 1
ATOM 656 O O . CYS A 1 82 ? 7.205 -2.602 4.947 1.00 95.31 82 CYS A O 1
ATOM 658 N N . MET A 1 83 ? 9.061 -1.348 5.149 1.00 94.88 83 MET A N 1
ATOM 659 C CA . MET A 1 83 ? 9.661 -2.086 6.269 1.00 94.88 83 MET A CA 1
ATOM 660 C C . MET A 1 83 ? 9.913 -1.096 7.403 1.00 94.88 83 MET A C 1
ATOM 662 O O . MET A 1 83 ? 10.632 -0.120 7.182 1.00 94.88 83 MET A O 1
ATOM 666 N N . ASP A 1 84 ? 9.279 -1.303 8.562 1.00 92.81 84 ASP A N 1
ATOM 667 C CA . ASP A 1 84 ? 9.333 -0.419 9.740 1.00 92.81 84 ASP A CA 1
ATOM 668 C C . ASP A 1 84 ? 9.202 1.079 9.378 1.00 92.81 84 ASP A C 1
ATOM 670 O O . ASP A 1 84 ? 9.918 1.955 9.868 1.00 92.81 84 ASP A O 1
ATOM 674 N N . PHE A 1 85 ? 8.283 1.375 8.451 1.00 93.56 85 PHE A N 1
ATOM 675 C CA . PHE A 1 85 ? 8.124 2.696 7.847 1.00 93.56 85 PHE A CA 1
ATOM 676 C C . PHE A 1 85 ? 6.879 3.406 8.374 1.00 93.56 85 PHE A C 1
ATOM 678 O O . PHE A 1 85 ? 5.762 2.939 8.170 1.00 93.56 85 PHE A O 1
ATOM 685 N N . CYS A 1 86 ? 7.052 4.580 8.985 1.00 92.81 86 CYS A N 1
ATOM 686 C CA . CYS A 1 86 ? 5.931 5.420 9.401 1.00 92.81 86 CYS A CA 1
ATOM 687 C C . CYS A 1 86 ? 5.474 6.338 8.258 1.00 92.81 86 CYS A C 1
ATOM 689 O O . CYS A 1 86 ? 6.091 7.370 7.961 1.00 92.81 86 CYS A O 1
ATOM 691 N N . ALA A 1 87 ? 4.358 5.969 7.630 1.00 93.12 87 ALA A N 1
ATOM 692 C CA . ALA A 1 87 ? 3.666 6.834 6.692 1.00 93.12 87 ALA A CA 1
ATOM 693 C C . ALA A 1 87 ? 2.891 7.918 7.456 1.00 93.12 87 ALA A C 1
ATOM 695 O O . ALA A 1 87 ? 1.915 7.636 8.147 1.00 93.12 87 ALA A O 1
ATOM 696 N N . HIS A 1 88 ? 3.304 9.177 7.302 1.00 93.06 88 HIS A N 1
ATOM 697 C CA . HIS A 1 88 ? 2.520 10.304 7.807 1.00 93.06 88 HIS A CA 1
ATOM 698 C C . HIS A 1 88 ? 1.188 10.395 7.049 1.00 93.06 88 HIS A C 1
ATOM 700 O O . HIS A 1 88 ? 1.074 9.887 5.933 1.00 93.06 88 HIS A O 1
ATOM 706 N N . ALA A 1 89 ? 0.187 11.064 7.625 1.00 93.94 89 ALA A N 1
ATOM 707 C CA . ALA A 1 89 ? -1.119 11.230 6.989 1.00 93.94 89 ALA A CA 1
ATOM 708 C C . ALA A 1 89 ? -0.982 11.847 5.583 1.00 93.94 89 ALA A C 1
ATOM 710 O O . ALA A 1 89 ? -0.550 12.991 5.431 1.00 93.94 89 ALA A O 1
ATOM 711 N N . HIS A 1 90 ? -1.343 11.079 4.554 1.00 93.75 90 HIS A N 1
ATOM 712 C CA . HIS A 1 90 ? -1.230 11.486 3.156 1.00 93.75 90 HIS A CA 1
ATOM 713 C C . HIS A 1 90 ? -2.315 10.832 2.296 1.00 93.75 90 HIS A C 1
ATOM 715 O O . HIS A 1 90 ? -3.089 9.993 2.753 1.00 93.75 90 HIS A O 1
ATOM 721 N N . LYS A 1 91 ? -2.376 11.260 1.035 1.00 91.62 91 LYS A N 1
ATOM 722 C CA . LYS A 1 91 ? -3.150 10.618 -0.027 1.00 91.62 91 LYS A CA 1
ATOM 723 C C . LYS A 1 91 ? -2.223 10.390 -1.210 1.00 91.62 91 LYS A C 1
ATOM 725 O O . LYS A 1 91 ? -1.486 11.306 -1.580 1.00 91.62 91 LYS A O 1
ATOM 730 N N . ASP A 1 92 ? -2.317 9.227 -1.835 1.00 94.25 92 ASP A N 1
ATOM 731 C CA . ASP A 1 92 ? -1.593 8.933 -3.070 1.00 94.25 92 ASP A CA 1
ATOM 732 C C . ASP A 1 92 ? -2.261 9.630 -4.261 1.00 94.25 92 ASP A C 1
ATOM 734 O O . ASP A 1 92 ? -3.087 9.069 -4.977 1.00 94.25 92 ASP A O 1
ATOM 738 N N . GLN A 1 93 ? -1.910 10.902 -4.463 1.00 91.19 93 GLN A N 1
ATOM 739 C CA . GLN A 1 93 ? -2.557 11.793 -5.437 1.00 91.19 93 GLN A CA 1
ATOM 740 C C . GLN A 1 93 ? -2.438 11.335 -6.897 1.00 91.19 93 GLN A C 1
ATOM 742 O O . GLN A 1 93 ? -3.206 11.784 -7.741 1.00 91.19 93 GLN A O 1
ATOM 747 N N . HIS A 1 94 ? -1.454 10.493 -7.210 1.00 92.56 94 HIS A N 1
ATOM 748 C CA . HIS A 1 94 ? -1.164 10.049 -8.574 1.00 92.56 94 HIS A CA 1
ATOM 749 C C . HIS A 1 94 ? -1.645 8.624 -8.869 1.00 92.56 94 HIS A C 1
ATOM 751 O O . HIS A 1 94 ? -1.330 8.093 -9.935 1.00 92.56 94 HIS A O 1
ATOM 757 N N . ASN A 1 95 ? -2.389 8.005 -7.950 1.00 94.25 95 ASN A N 1
ATOM 758 C CA . ASN A 1 95 ? -3.012 6.713 -8.209 1.00 94.25 95 ASN A CA 1
ATOM 759 C C . ASN A 1 95 ? -4.147 6.849 -9.232 1.00 94.25 95 ASN A C 1
ATOM 761 O O . ASN A 1 95 ? -4.703 7.931 -9.436 1.00 94.25 95 ASN A O 1
ATOM 765 N N . LEU A 1 96 ? -4.475 5.735 -9.892 1.00 92.69 96 LEU A N 1
ATOM 766 C CA . LEU A 1 96 ? -5.548 5.695 -10.880 1.00 92.69 96 LEU A CA 1
ATOM 767 C C . LEU A 1 96 ? -6.877 6.114 -10.236 1.00 92.69 96 LEU A C 1
ATOM 769 O O . LEU A 1 96 ? -7.246 5.619 -9.169 1.00 92.69 96 LEU A O 1
ATOM 773 N N . TYR A 1 97 ? -7.604 7.004 -10.908 1.00 92.19 97 TYR A N 1
ATOM 774 C CA . TYR A 1 97 ? -8.942 7.398 -10.483 1.00 92.19 97 TYR A CA 1
ATOM 775 C C . TYR A 1 97 ? -9.894 6.195 -10.498 1.00 92.19 97 TYR A C 1
ATOM 777 O O . TYR A 1 97 ? -9.832 5.365 -11.403 1.00 92.19 97 TYR A O 1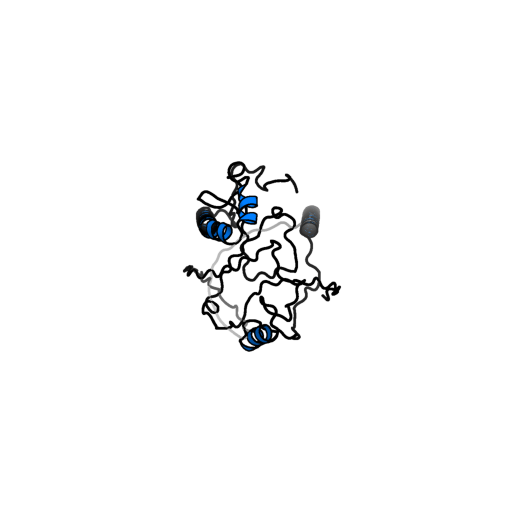
ATOM 785 N N . ASN A 1 98 ? -10.762 6.094 -9.488 1.00 94.06 98 ASN A N 1
ATOM 786 C CA . ASN A 1 98 ? -11.653 4.948 -9.259 1.00 94.06 98 ASN A CA 1
ATOM 787 C C . ASN A 1 98 ? -10.940 3.581 -9.176 1.00 94.06 98 ASN A C 1
ATOM 789 O O . ASN A 1 98 ? -11.561 2.543 -9.410 1.00 94.06 98 ASN A O 1
ATOM 793 N N . GLY A 1 99 ? -9.645 3.577 -8.852 1.00 94.69 99 GLY A N 1
ATOM 794 C CA . GLY A 1 99 ? -8.903 2.382 -8.458 1.00 94.69 99 GLY A CA 1
ATOM 795 C C . GLY A 1 99 ? -8.850 2.214 -6.939 1.00 94.69 99 GLY A C 1
ATOM 796 O O . GLY A 1 99 ? -9.340 3.052 -6.181 1.00 94.69 99 GLY A O 1
ATOM 797 N N . CYS A 1 100 ? -8.214 1.135 -6.489 1.00 94.81 100 CYS A N 1
ATOM 798 C CA . CYS A 1 100 ? -7.903 0.899 -5.081 1.00 94.81 100 CYS A CA 1
ATOM 799 C C . CYS A 1 100 ? -6.442 0.469 -4.913 1.00 94.81 100 CYS A C 1
ATOM 801 O O . CYS A 1 100 ? -5.829 -0.126 -5.803 1.00 94.81 100 CYS A O 1
ATOM 803 N N . THR A 1 101 ? -5.890 0.758 -3.737 1.00 96.25 101 THR A N 1
ATOM 804 C CA . THR A 1 101 ? -4.593 0.228 -3.311 1.00 96.25 101 THR A CA 1
ATOM 805 C C . THR A 1 101 ? -4.835 -1.036 -2.503 1.00 96.25 101 THR A C 1
ATOM 807 O O . THR A 1 101 ? -5.595 -1.019 -1.538 1.00 96.25 101 THR A O 1
ATOM 810 N N . VAL A 1 102 ? -4.168 -2.123 -2.878 1.00 96.31 102 VAL A N 1
ATOM 811 C CA . VAL A 1 102 ? -4.184 -3.370 -2.112 1.00 96.31 102 VAL A CA 1
ATOM 812 C C . VAL A 1 102 ? -2.924 -3.429 -1.257 1.00 96.31 102 VAL A C 1
ATOM 814 O O . VAL A 1 102 ? -1.820 -3.253 -1.770 1.00 96.31 102 VAL A O 1
ATOM 817 N N . VAL A 1 103 ? -3.090 -3.669 0.043 1.00 96.62 103 VAL A N 1
ATOM 818 C CA . VAL A 1 103 ? -1.986 -3.768 1.003 1.00 96.62 103 VAL A CA 1
ATOM 819 C C . VAL A 1 103 ? -1.879 -5.213 1.477 1.00 96.62 103 VAL A C 1
ATOM 821 O O . VAL A 1 103 ? -2.832 -5.762 2.022 1.00 96.62 103 VAL A O 1
ATOM 824 N N . CYS A 1 104 ? -0.717 -5.826 1.255 1.00 95.75 104 CYS A N 1
ATOM 825 C CA . CYS A 1 104 ? -0.376 -7.132 1.809 1.00 95.75 104 CYS A CA 1
ATOM 826 C C . CYS A 1 104 ? 0.545 -6.926 3.010 1.00 95.75 104 CYS A C 1
ATOM 828 O O . CYS A 1 104 ? 1.660 -6.426 2.850 1.00 95.75 104 CYS A O 1
ATOM 830 N N . THR A 1 105 ? 0.086 -7.314 4.197 1.00 95.69 105 THR A N 1
ATOM 831 C CA . THR A 1 105 ? 0.850 -7.168 5.438 1.00 95.69 105 THR A CA 1
ATOM 832 C C . THR A 1 105 ? 1.602 -8.457 5.740 1.00 95.69 105 THR A C 1
ATOM 834 O O . THR A 1 105 ? 1.006 -9.531 5.773 1.00 95.69 105 THR A O 1
ATOM 837 N N . LEU A 1 106 ? 2.910 -8.343 5.972 1.00 94.38 106 LEU A N 1
ATOM 838 C CA . LEU A 1 106 ? 3.752 -9.422 6.484 1.00 94.38 106 LEU A CA 1
ATOM 839 C C . LEU A 1 106 ? 4.211 -9.034 7.887 1.00 94.38 106 LEU A C 1
ATOM 841 O O . LEU A 1 106 ? 4.881 -8.016 8.054 1.00 94.38 106 LEU A O 1
ATOM 845 N N . THR A 1 107 ? 3.836 -9.827 8.885 1.00 94.00 107 THR A N 1
ATOM 846 C CA . THR A 1 107 ? 4.183 -9.573 10.285 1.00 94.00 107 THR A CA 1
ATOM 847 C C . THR A 1 107 ? 5.440 -10.336 10.711 1.00 94.00 107 THR A C 1
ATOM 849 O O . THR A 1 107 ? 5.819 -11.370 10.131 1.00 94.00 107 THR A O 1
ATOM 852 N N . LYS A 1 108 ? 6.098 -9.813 11.752 1.00 92.75 108 LYS A N 1
ATOM 853 C CA . LYS A 1 108 ? 7.142 -10.527 12.496 1.00 92.75 108 LYS A CA 1
ATOM 854 C C . LYS A 1 108 ? 6.567 -11.801 13.121 1.00 92.75 108 LYS A C 1
ATOM 856 O O . LYS A 1 108 ? 5.357 -11.945 13.277 1.00 92.75 108 LYS A O 1
ATOM 861 N N . GLU A 1 109 ? 7.436 -12.761 13.404 1.00 91.19 109 GLU A N 1
ATOM 862 C CA . GLU A 1 109 ? 7.094 -14.101 13.887 1.00 91.19 109 GLU A CA 1
ATOM 863 C C . GLU A 1 109 ? 6.306 -14.125 15.204 1.00 91.19 109 GLU A C 1
ATOM 865 O O . GLU A 1 109 ? 5.508 -15.037 15.419 1.00 91.19 109 GLU A O 1
ATOM 870 N N . ASP A 1 110 ? 6.485 -13.118 16.053 1.00 89.69 110 ASP A N 1
ATOM 871 C CA . ASP A 1 110 ? 5.781 -12.936 17.322 1.00 89.69 110 ASP A CA 1
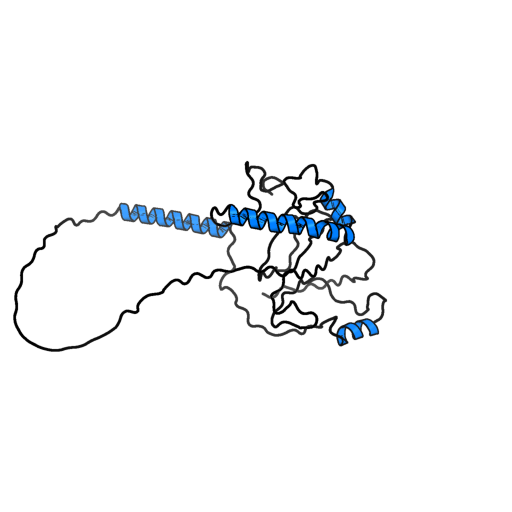ATOM 872 C C . ASP A 1 110 ? 4.299 -12.567 17.144 1.00 89.69 110 ASP A C 1
ATOM 874 O O . ASP A 1 110 ? 3.485 -12.906 18.006 1.00 89.69 110 ASP A O 1
ATOM 878 N N . ASN A 1 111 ? 3.945 -11.960 16.005 1.00 91.88 111 ASN A N 1
ATOM 879 C CA . ASN A 1 111 ? 2.594 -11.542 15.625 1.00 91.88 111 ASN A CA 1
ATOM 880 C C . ASN A 1 111 ? 2.001 -12.410 14.490 1.00 91.88 111 ASN A C 1
ATOM 882 O O . ASN A 1 111 ? 1.424 -11.908 13.521 1.00 91.88 111 ASN A O 1
ATOM 886 N N . ARG A 1 112 ? 2.198 -13.734 14.558 1.00 92.88 112 ARG A N 1
ATOM 887 C CA . ARG A 1 112 ? 1.594 -14.713 13.620 1.00 92.88 112 ARG A CA 1
ATOM 888 C C . ARG A 1 112 ? 0.555 -15.631 14.266 1.00 92.88 112 ARG A C 1
ATOM 890 O O . ARG A 1 112 ? -0.004 -16.486 13.585 1.00 92.88 112 ARG A O 1
ATOM 897 N N . VAL A 1 113 ? 0.295 -15.465 15.564 1.00 91.12 113 VAL A N 1
ATOM 898 C CA . VAL A 1 113 ? -0.669 -16.272 16.326 1.00 91.12 113 VAL A CA 1
ATOM 899 C C . VAL A 1 113 ? -1.892 -15.425 16.657 1.00 91.12 113 VAL A C 1
ATOM 901 O O . VAL A 1 113 ? -1.778 -14.377 17.286 1.00 91.12 113 VAL A O 1
ATOM 904 N N . VAL A 1 114 ? -3.068 -15.898 16.246 1.00 88.50 114 VAL A N 1
ATOM 905 C CA . VAL A 1 114 ? -4.343 -15.206 16.477 1.00 88.50 114 VAL A CA 1
ATOM 906 C C . VAL A 1 114 ? -4.633 -15.104 17.978 1.00 88.50 114 VAL A C 1
ATOM 908 O O . VAL A 1 114 ? -4.472 -16.076 18.712 1.00 88.50 114 VAL A O 1
ATOM 911 N N . GLY A 1 115 ? -5.077 -13.927 18.425 1.00 84.38 115 GLY A N 1
ATOM 912 C CA . GLY A 1 115 ? -5.470 -13.664 19.816 1.00 84.38 115 GLY A CA 1
ATOM 913 C C . GLY A 1 115 ? -4.327 -13.242 20.744 1.00 84.38 115 GLY A C 1
ATOM 914 O O . GLY A 1 115 ? -4.587 -12.864 21.883 1.00 84.38 115 GLY A O 1
ATOM 915 N N . LYS A 1 116 ? -3.075 -13.259 20.274 1.00 87.25 116 LYS A N 1
ATOM 916 C CA . LYS A 1 116 ? -1.934 -12.720 21.019 1.00 87.25 116 LYS A CA 1
ATOM 917 C C . LYS A 1 116 ? -1.656 -11.284 20.576 1.00 87.25 116 LYS A C 1
ATOM 919 O O . LYS A 1 116 ? -1.465 -11.042 19.390 1.00 87.25 116 LYS A O 1
ATOM 924 N N . ILE A 1 117 ? -1.586 -10.359 21.532 1.00 85.44 117 ILE A N 1
ATOM 925 C CA . ILE A 1 117 ? -1.149 -8.980 21.280 1.00 85.44 117 ILE A CA 1
ATOM 926 C C . ILE A 1 117 ? 0.388 -8.953 21.364 1.00 85.44 117 ILE A C 1
ATOM 928 O O . ILE A 1 117 ? 0.931 -9.373 22.394 1.00 85.44 117 ILE A O 1
ATOM 932 N N . PRO A 1 118 ? 1.104 -8.552 20.299 1.00 90.75 118 PRO A N 1
ATOM 933 C CA . PRO A 1 118 ? 2.564 -8.443 20.318 1.00 90.75 118 PRO A CA 1
ATOM 934 C C . PRO A 1 118 ? 3.034 -7.241 21.155 1.00 90.75 118 PRO A C 1
ATOM 936 O O . PRO A 1 118 ? 2.243 -6.375 21.519 1.00 90.75 118 PRO A O 1
ATOM 939 N N . GLU A 1 119 ? 4.337 -7.169 21.447 1.00 89.12 119 GLU A N 1
ATOM 940 C CA . GLU A 1 119 ? 4.913 -6.011 22.157 1.00 89.12 119 GLU A CA 1
ATOM 941 C C . GLU A 1 119 ? 4.894 -4.732 21.309 1.00 89.12 119 GLU A C 1
ATOM 943 O O . GLU A 1 119 ? 4.735 -3.636 21.845 1.00 89.12 119 GLU A O 1
ATOM 948 N N . ASP A 1 120 ? 5.064 -4.872 19.993 1.00 91.12 120 ASP A N 1
ATOM 949 C CA . ASP A 1 120 ? 5.041 -3.768 19.039 1.00 91.12 120 ASP A CA 1
ATOM 950 C C . ASP A 1 120 ? 4.286 -4.187 17.775 1.00 91.12 120 ASP A C 1
ATOM 952 O O . ASP A 1 120 ? 4.486 -5.277 17.231 1.00 91.12 120 ASP A O 1
ATOM 956 N N . GLU A 1 121 ? 3.419 -3.305 17.291 1.00 92.62 121 GLU A N 1
ATOM 957 C CA . GLU A 1 121 ? 2.674 -3.507 16.057 1.00 92.62 121 GLU A CA 1
ATOM 958 C C . GLU A 1 121 ? 2.468 -2.198 15.301 1.00 92.62 121 GLU A C 1
ATOM 960 O O . GLU A 1 121 ? 2.351 -1.109 15.867 1.00 92.62 121 GLU A O 1
ATOM 965 N N . GLN A 1 122 ? 2.407 -2.313 13.977 1.00 94.06 122 GLN A N 1
ATOM 966 C CA . GLN A 1 122 ? 2.138 -1.185 13.105 1.00 94.06 122 GLN A CA 1
ATOM 967 C C . GLN A 1 122 ? 0.678 -1.202 12.650 1.00 94.06 122 GLN A C 1
ATOM 969 O O . GLN A 1 122 ? 0.243 -2.115 11.952 1.00 94.06 122 GLN A O 1
ATOM 974 N N . LEU A 1 123 ? -0.051 -0.137 12.986 1.00 94.44 123 LEU A N 1
ATOM 975 C CA . LEU A 1 123 ? -1.452 0.038 12.611 1.00 94.44 123 LEU A CA 1
ATOM 976 C C . LEU A 1 123 ? -1.598 0.879 11.337 1.00 94.44 123 LEU A C 1
ATOM 978 O O . LEU A 1 123 ? -0.908 1.884 11.145 1.00 94.44 123 LEU A O 1
ATOM 982 N N . HIS A 1 124 ? -2.555 0.506 10.486 1.00 95.75 124 HIS A N 1
ATOM 983 C CA . HIS A 1 124 ? -3.016 1.352 9.388 1.00 95.75 124 HIS A CA 1
ATOM 984 C C . HIS A 1 124 ? -4.153 2.251 9.888 1.00 95.75 124 HIS A C 1
ATOM 986 O O . HIS A 1 124 ? -5.193 1.758 10.318 1.00 95.75 124 HIS A O 1
ATOM 992 N N . VAL A 1 125 ? -3.959 3.571 9.852 1.00 95.56 125 VAL A N 1
ATOM 993 C CA . VAL A 1 125 ? -4.862 4.533 10.504 1.00 95.56 125 VAL A CA 1
ATOM 994 C C . VAL A 1 125 ? -5.561 5.414 9.475 1.00 95.56 125 VAL A C 1
ATOM 996 O O . VAL A 1 125 ? -4.931 5.913 8.544 1.00 95.56 125 VAL A O 1
ATOM 999 N N . LEU A 1 126 ? -6.855 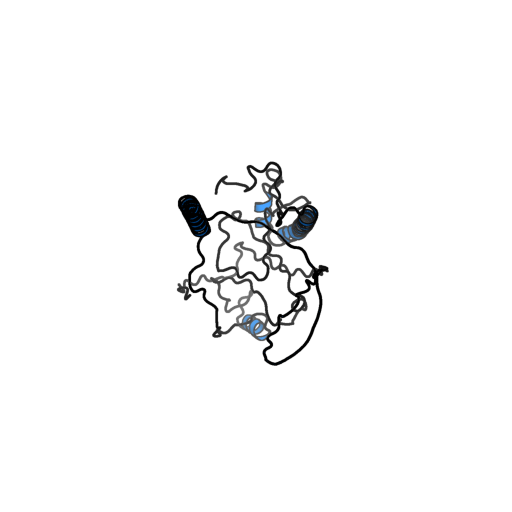5.670 9.693 1.00 95.69 126 LEU A N 1
ATOM 1000 C CA . LEU A 1 126 ? -7.661 6.642 8.952 1.00 95.69 126 LEU A CA 1
ATOM 1001 C C . LEU A 1 126 ? -7.943 7.874 9.839 1.00 95.69 126 LEU A C 1
ATOM 1003 O O . LEU A 1 126 ? -8.946 7.899 10.550 1.00 95.69 126 LEU A O 1
ATOM 1007 N N . PRO A 1 127 ? -7.107 8.933 9.802 1.00 94.81 127 PRO A N 1
ATOM 1008 C CA . PRO A 1 127 ? -7.117 9.986 10.829 1.00 94.81 127 PRO A CA 1
ATOM 1009 C C . PRO A 1 127 ? -8.354 10.893 10.829 1.00 94.81 127 PRO A C 1
ATOM 1011 O O . PRO A 1 127 ? -8.535 11.690 11.743 1.00 94.81 127 PRO A O 1
ATOM 1014 N N . LEU A 1 128 ? -9.166 10.838 9.771 1.00 94.75 128 LEU A N 1
ATOM 1015 C CA . LEU A 1 128 ? -10.338 11.701 9.584 1.00 94.75 128 LEU A CA 1
ATOM 1016 C C . LEU A 1 128 ? -11.658 11.002 9.936 1.00 94.75 128 LEU A C 1
ATOM 1018 O O . LEU A 1 128 ? -12.725 11.545 9.654 1.00 94.75 128 LEU A O 1
ATOM 1022 N N . TYR A 1 129 ? -11.589 9.803 10.512 1.00 95.25 129 TYR A N 1
ATOM 1023 C CA . TYR A 1 129 ? -12.749 9.001 10.875 1.00 95.25 129 TYR A CA 1
ATOM 1024 C C . TYR A 1 129 ? -12.801 8.782 12.385 1.00 95.25 129 TYR A C 1
ATOM 1026 O O . TYR A 1 129 ? -11.778 8.746 13.065 1.00 95.25 129 TYR A O 1
ATOM 1034 N N . LYS A 1 130 ? -14.023 8.628 12.893 1.00 94.88 130 LYS A N 1
ATOM 1035 C CA . LYS A 1 130 ? -14.316 8.185 14.256 1.00 94.88 130 LYS A CA 1
ATOM 1036 C C . LYS A 1 130 ? -15.217 6.957 14.190 1.00 94.88 130 LYS A C 1
ATOM 1038 O O . LYS A 1 130 ? -15.962 6.803 13.220 1.00 94.88 130 LYS A O 1
ATOM 1043 N N . MET A 1 131 ? -15.159 6.120 15.219 1.00 93.44 131 MET A N 1
ATOM 1044 C CA . MET A 1 131 ? -16.058 4.974 15.342 1.00 93.44 131 MET A CA 1
ATOM 1045 C C . MET A 1 131 ? -17.509 5.434 15.543 1.00 93.44 131 MET A C 1
ATOM 1047 O O . MET A 1 131 ? -17.755 6.489 16.137 1.00 93.44 131 MET A O 1
ATOM 1051 N N . SER A 1 132 ? -18.458 4.649 15.026 1.00 94.50 132 SER A N 1
ATOM 1052 C CA . SER A 1 132 ? -19.891 4.825 15.295 1.00 94.50 132 SER A CA 1
ATOM 1053 C C . SER A 1 132 ? -20.232 4.367 16.717 1.00 94.50 132 SER A C 1
ATOM 1055 O O . SER A 1 132 ? -19.561 3.480 17.251 1.00 94.50 132 SER A O 1
ATOM 1057 N N . SER A 1 133 ? -21.277 4.953 17.310 1.00 94.56 133 SER A N 1
ATOM 1058 C CA . SER A 1 133 ? -21.851 4.494 18.585 1.00 94.56 133 SER A CA 1
ATOM 1059 C C . SER A 1 133 ? -22.659 3.203 18.441 1.00 94.56 133 SER A C 1
ATOM 1061 O O . SER A 1 133 ? -22.853 2.496 19.421 1.00 94.56 133 SER A O 1
ATOM 1063 N N . THR A 1 134 ? -23.090 2.879 17.224 1.00 95.94 134 THR A N 1
ATOM 1064 C CA . THR A 1 134 ? -23.869 1.683 16.896 1.00 95.94 134 THR A CA 1
ATOM 1065 C C . THR A 1 134 ? -23.087 0.722 16.007 1.00 95.94 134 THR A C 1
ATOM 1067 O O . THR A 1 134 ? -22.164 1.128 15.290 1.00 95.94 134 THR A O 1
ATOM 1070 N N . ASP A 1 135 ? -23.465 -0.554 16.057 1.00 94.75 135 ASP A N 1
ATOM 1071 C CA . ASP A 1 135 ? -22.947 -1.602 15.178 1.00 94.75 135 ASP A CA 1
ATOM 1072 C C . ASP A 1 135 ? -23.541 -1.533 13.752 1.00 94.75 135 ASP A C 1
ATOM 1074 O O . ASP A 1 135 ? -24.244 -0.588 13.384 1.00 94.75 135 ASP A O 1
ATOM 1078 N N . GLU A 1 136 ? -23.258 -2.545 12.926 1.00 95.00 136 GLU A N 1
ATOM 1079 C CA . GLU A 1 136 ? -23.742 -2.636 11.543 1.00 95.00 136 GLU A CA 1
ATOM 1080 C C . GLU A 1 136 ? -25.272 -2.797 11.448 1.00 95.00 136 GLU A C 1
ATOM 1082 O O . GLU A 1 136 ? -25.840 -2.564 10.381 1.00 95.00 136 GLU A O 1
ATOM 1087 N N . PHE A 1 137 ? -25.939 -3.153 12.551 1.00 95.75 137 PHE A N 1
ATOM 1088 C CA . PHE A 1 137 ? -27.388 -3.341 12.653 1.00 95.75 137 PHE A CA 1
ATOM 1089 C C . PHE A 1 137 ? -28.092 -2.204 13.413 1.00 95.75 137 PHE A C 1
ATOM 1091 O O . PHE A 1 137 ? -29.312 -2.235 13.568 1.00 95.75 137 PHE A O 1
ATOM 1098 N N . GLY A 1 138 ? -27.353 -1.185 13.865 1.00 94.81 138 GLY A N 1
ATOM 1099 C CA . GLY A 1 138 ? -27.899 -0.041 14.595 1.00 94.81 138 GLY A CA 1
ATOM 1100 C C . GLY A 1 138 ? -28.013 -0.228 16.114 1.00 94.81 138 GLY A C 1
ATOM 1101 O O . GLY A 1 138 ? -28.629 0.609 16.767 1.00 94.81 138 GLY A O 1
ATOM 1102 N N . SER A 1 139 ? -27.422 -1.277 16.692 1.00 96.00 139 SER A N 1
ATOM 1103 C CA . SER A 1 139 ? -27.449 -1.563 18.133 1.00 96.00 139 SER A CA 1
ATOM 1104 C C . SER A 1 139 ? -26.246 -0.961 18.866 1.00 96.00 139 SER A C 1
ATOM 1106 O O . SER A 1 139 ? -25.093 -1.195 18.495 1.00 96.00 139 SER A O 1
ATOM 1108 N N . GLU A 1 140 ? -26.505 -0.209 19.939 1.00 96.62 140 GLU A N 1
ATOM 1109 C CA . GLU A 1 140 ? -25.462 0.309 20.840 1.00 96.62 140 GLU A CA 1
ATOM 1110 C C . GLU A 1 140 ? -24.919 -0.779 21.778 1.00 96.62 140 GLU A C 1
ATOM 1112 O O . GLU A 1 140 ? -23.722 -0.823 22.062 1.00 96.62 140 GLU A O 1
ATOM 1117 N N . GLU A 1 141 ? -25.773 -1.700 22.232 1.00 96.38 141 GLU A N 1
ATOM 1118 C CA . GLU A 1 141 ? -25.382 -2.786 23.138 1.00 96.38 141 GLU A CA 1
ATOM 1119 C C . GLU A 1 141 ? -24.365 -3.721 22.476 1.00 96.38 141 GLU A C 1
ATOM 1121 O O . GLU A 1 141 ? -23.322 -4.027 23.057 1.00 96.38 141 GLU A O 1
ATOM 1126 N N . ASN A 1 142 ? -24.604 -4.089 21.216 1.00 95.75 142 ASN A N 1
ATOM 1127 C CA . ASN A 1 142 ? -23.674 -4.911 20.442 1.00 95.75 142 ASN A CA 1
ATOM 1128 C C . ASN A 1 142 ? -22.346 -4.192 20.195 1.00 95.75 142 ASN A C 1
ATOM 1130 O O . ASN A 1 142 ? -21.281 -4.813 20.222 1.00 95.75 142 ASN A O 1
ATOM 1134 N N . GLN A 1 143 ? -22.389 -2.877 19.971 1.00 96.25 143 GLN A N 1
ATOM 1135 C CA . GLN A 1 143 ? -21.178 -2.084 19.805 1.00 96.25 143 GLN A CA 1
ATOM 1136 C C . GLN A 1 143 ? -20.354 -2.073 21.098 1.00 96.25 143 GLN A C 1
ATOM 1138 O O . GLN A 1 143 ? -19.140 -2.280 21.063 1.00 96.25 143 GLN A O 1
ATOM 1143 N N . ASN A 1 144 ? -21.012 -1.931 22.249 1.00 95.44 144 ASN A N 1
ATOM 1144 C CA . ASN A 1 144 ? -20.366 -2.029 23.555 1.00 95.44 144 ASN A CA 1
ATOM 1145 C C . ASN A 1 144 ? -19.834 -3.444 23.830 1.00 95.44 144 ASN A C 1
ATOM 1147 O O . ASN A 1 144 ? -18.745 -3.585 24.385 1.00 95.44 144 ASN A O 1
ATOM 1151 N N . ALA A 1 145 ? -20.521 -4.496 23.377 1.00 96.19 145 ALA A N 1
ATOM 1152 C CA . ALA A 1 145 ? -20.026 -5.870 23.465 1.00 96.19 145 ALA A CA 1
ATOM 1153 C C . ALA A 1 145 ? -18.743 -6.087 22.635 1.00 96.19 145 ALA A C 1
ATOM 1155 O O . ALA A 1 145 ? -17.831 -6.799 23.066 1.00 96.19 145 ALA A O 1
ATOM 1156 N N . LYS A 1 146 ? -18.603 -5.427 21.475 1.00 95.31 146 LYS A N 1
ATOM 1157 C CA . LYS A 1 146 ? -17.348 -5.430 20.694 1.00 95.31 146 LYS A CA 1
ATOM 1158 C C . LYS A 1 146 ? -16.205 -4.724 21.420 1.00 95.31 146 LYS A C 1
ATOM 1160 O O . LYS A 1 146 ? -15.061 -5.162 21.323 1.00 95.31 146 LYS A O 1
ATOM 1165 N N . VAL A 1 147 ? -16.503 -3.658 22.162 1.00 94.88 147 VAL A N 1
ATOM 1166 C CA . VAL A 1 147 ? -15.513 -3.002 23.028 1.00 94.88 147 VAL A CA 1
ATOM 1167 C C . VAL A 1 147 ? -15.119 -3.928 24.182 1.00 94.88 147 VAL A C 1
ATOM 1169 O O . VAL A 1 147 ? -13.934 -4.149 24.411 1.00 94.88 147 VAL A O 1
ATOM 1172 N N . GLY A 1 148 ? -16.098 -4.534 24.861 1.00 93.81 148 GLY A N 1
ATOM 1173 C CA . GLY A 1 148 ? -15.864 -5.436 25.995 1.00 93.81 148 GLY A CA 1
ATOM 1174 C C . GLY A 1 148 ? -15.103 -6.716 25.634 1.00 93.81 148 GLY A C 1
ATOM 1175 O O . GLY A 1 148 ? -14.302 -7.197 26.428 1.00 93.81 148 GLY A O 1
ATOM 1176 N N . SER A 1 149 ? -15.302 -7.244 24.424 1.00 93.81 149 SER A N 1
ATOM 1177 C CA . SER A 1 149 ? -14.567 -8.411 23.907 1.00 93.81 149 SER A CA 1
ATOM 1178 C C . SER A 1 149 ? -13.168 -8.084 23.368 1.00 93.81 149 SER A C 1
ATOM 1180 O O . SER A 1 149 ? -12.412 -9.001 23.057 1.00 93.81 149 SER A O 1
ATOM 1182 N N . GLY A 1 150 ? -12.813 -6.801 23.238 1.00 91.31 150 GLY A N 1
ATOM 1183 C CA . GLY A 1 150 ? -11.538 -6.362 22.667 1.00 91.31 150 GLY A CA 1
ATOM 1184 C C . GLY A 1 150 ? -11.492 -6.342 21.135 1.00 91.31 150 GLY A C 1
ATOM 1185 O O . GLY A 1 150 ? -10.451 -6.017 20.570 1.00 91.31 150 GLY A O 1
ATOM 1186 N N . ALA A 1 151 ? -12.604 -6.627 20.446 1.00 91.94 151 ALA A N 1
ATOM 1187 C CA . ALA A 1 151 ? -12.702 -6.470 18.992 1.00 91.94 151 ALA A CA 1
ATOM 1188 C C . ALA A 1 151 ? -12.580 -4.995 18.561 1.00 91.94 151 ALA A C 1
ATOM 1190 O O . ALA A 1 151 ? -12.069 -4.698 17.482 1.00 91.94 151 ALA A O 1
ATOM 1191 N N . ILE A 1 152 ? -13.030 -4.068 19.416 1.00 94.56 152 ILE A N 1
ATOM 1192 C CA . ILE A 1 152 ? -12.772 -2.630 19.299 1.00 94.56 152 ILE A CA 1
ATOM 1193 C C . ILE A 1 152 ? -11.942 -2.198 20.505 1.00 94.56 152 ILE A C 1
ATOM 1195 O O . ILE A 1 152 ? -12.447 -2.110 21.623 1.00 94.56 152 ILE A O 1
ATOM 1199 N N . GLN A 1 153 ? -10.674 -1.874 20.275 1.00 92.44 153 GLN A N 1
ATOM 1200 C CA . GLN A 1 153 ? -9.803 -1.364 21.326 1.00 92.44 153 GLN A CA 1
ATOM 1201 C C . GLN A 1 153 ? -9.887 0.165 21.402 1.00 92.44 153 GLN A C 1
ATOM 1203 O O . GLN A 1 153 ? -9.496 0.877 20.475 1.00 92.44 153 GLN A O 1
ATOM 1208 N N . VAL A 1 154 ? -10.389 0.683 22.524 1.00 93.44 154 VAL A N 1
ATOM 1209 C CA . VAL A 1 154 ? -10.412 2.126 22.795 1.00 93.44 154 VAL A CA 1
ATOM 1210 C C . VAL A 1 154 ? -9.072 2.533 23.398 1.00 93.44 154 VAL A C 1
ATOM 1212 O O . VAL A 1 154 ? -8.749 2.176 24.529 1.00 93.44 154 VAL A O 1
ATOM 1215 N N . LEU A 1 155 ? -8.282 3.275 22.627 1.00 92.62 155 LEU A N 1
ATOM 1216 C CA . LEU A 1 155 ? -6.958 3.729 23.045 1.00 92.62 155 LEU A CA 1
ATOM 1217 C C . LEU A 1 155 ? -7.047 5.011 23.878 1.00 92.62 155 LEU A C 1
ATOM 1219 O O . LEU A 1 155 ? -7.843 5.907 23.590 1.00 92.62 155 LEU A O 1
ATOM 1223 N N . THR A 1 156 ? -6.177 5.123 24.880 1.00 92.19 156 THR A N 1
ATOM 1224 C CA . THR A 1 156 ? -5.998 6.338 25.680 1.00 92.19 156 THR A CA 1
ATOM 1225 C C . THR A 1 156 ? -4.756 7.100 25.228 1.00 92.19 156 THR A C 1
ATOM 1227 O O . THR A 1 156 ? -3.795 6.535 24.704 1.00 92.19 156 THR A O 1
ATOM 1230 N N . SER A 1 157 ? -4.766 8.420 25.403 1.00 92.00 157 SER A N 1
ATOM 1231 C CA . SER A 1 157 ? -3.581 9.235 25.145 1.00 92.00 157 SER A CA 1
ATOM 1232 C C . SER A 1 157 ? -2.505 8.953 26.191 1.00 92.00 157 SER A C 1
ATOM 1234 O O . SER A 1 157 ? -2.799 8.988 27.386 1.00 92.00 157 SER A O 1
ATOM 1236 N N . PHE A 1 158 ? -1.259 8.774 25.759 1.00 89.44 158 PHE A N 1
ATOM 1237 C CA . PHE A 1 158 ? -0.111 8.616 26.648 1.00 89.44 158 PHE A CA 1
ATOM 1238 C C . PHE A 1 158 ? 1.016 9.585 26.257 1.00 89.44 158 PHE A C 1
ATOM 1240 O O . PHE A 1 158 ? 1.252 9.804 25.063 1.00 89.44 158 PHE A O 1
ATOM 1247 N N . PRO A 1 159 ? 1.718 10.197 27.229 1.00 91.00 159 PRO A N 1
ATOM 1248 C CA . PRO A 1 159 ? 2.895 11.000 26.935 1.00 91.00 159 PRO A CA 1
ATOM 1249 C C . PRO A 1 159 ? 4.024 10.092 26.437 1.00 91.00 159 PRO A C 1
ATOM 1251 O O . PRO A 1 159 ? 4.286 9.033 27.004 1.00 91.00 159 PRO A O 1
ATOM 1254 N N . ARG A 1 160 ? 4.707 10.513 25.370 1.00 89.88 160 ARG A N 1
ATOM 1255 C CA . ARG A 1 160 ? 5.838 9.781 24.791 1.00 89.88 160 ARG A CA 1
ATOM 1256 C C . ARG A 1 160 ? 6.991 10.733 24.521 1.00 89.88 160 ARG A C 1
ATOM 1258 O O . ARG A 1 160 ? 6.809 11.765 23.877 1.00 89.88 160 ARG A O 1
ATOM 1265 N N . GLU A 1 161 ? 8.186 10.358 24.957 1.00 90.56 161 GLU A N 1
ATOM 1266 C CA . GLU A 1 161 ? 9.405 11.060 24.569 1.00 90.56 161 GLU A CA 1
ATOM 1267 C C . GLU A 1 161 ? 9.749 10.741 23.111 1.00 90.56 161 GLU A C 1
ATOM 1269 O O . GLU A 1 161 ? 9.872 9.580 22.712 1.00 90.56 161 GLU A O 1
ATOM 1274 N N . VAL A 1 162 ? 9.894 11.786 22.297 1.00 91.12 162 VAL A N 1
ATOM 1275 C CA . VAL A 1 162 ? 10.221 11.671 20.873 1.00 91.12 162 VAL A CA 1
ATOM 1276 C C . VAL A 1 162 ? 11.468 12.480 20.553 1.00 91.12 162 VAL A C 1
ATOM 1278 O O . VAL A 1 162 ? 11.655 13.597 21.034 1.00 91.12 162 VAL A O 1
ATOM 1281 N N . ARG A 1 163 ? 12.334 11.927 19.702 1.00 92.00 163 ARG A N 1
ATOM 1282 C CA . ARG A 1 163 ? 13.511 12.646 19.209 1.00 92.00 163 ARG A CA 1
ATOM 1283 C C . ARG A 1 163 ? 13.094 13.597 18.094 1.00 92.00 163 ARG A C 1
ATOM 1285 O O . ARG A 1 163 ? 12.513 13.169 17.100 1.00 92.00 163 ARG A O 1
ATOM 1292 N N . LYS A 1 164 ? 13.441 14.875 18.236 1.00 90.75 164 LYS A N 1
ATOM 1293 C CA . LYS A 1 164 ? 13.280 15.888 17.188 1.00 90.75 164 LYS A CA 1
ATOM 1294 C C . LYS A 1 164 ? 14.651 16.228 16.618 1.00 90.75 164 LYS A C 1
ATOM 1296 O O . LYS A 1 164 ? 15.605 16.427 17.368 1.00 90.75 164 LYS A O 1
ATOM 1301 N N . LEU A 1 165 ? 14.759 16.257 15.291 1.00 88.81 165 LEU A N 1
ATOM 1302 C CA . LEU A 1 165 ? 15.965 16.762 14.638 1.00 88.81 165 LEU A CA 1
ATOM 1303 C C . LEU A 1 165 ? 16.123 18.259 14.956 1.00 88.81 165 LEU A C 1
ATOM 1305 O O . LEU A 1 165 ? 15.110 18.960 15.014 1.00 88.81 165 LEU A O 1
ATOM 1309 N N . PRO A 1 166 ? 17.361 18.759 15.128 1.00 88.06 166 PRO A N 1
ATOM 1310 C CA . PRO A 1 166 ? 17.600 20.177 15.401 1.00 88.06 166 PRO A CA 1
ATOM 1311 C C . PRO A 1 166 ? 17.172 21.069 14.228 1.00 88.06 166 PRO A C 1
ATOM 1313 O O . PRO A 1 166 ? 16.693 22.179 14.435 1.00 88.06 166 PRO A O 1
ATOM 1316 N N . GLU A 1 167 ? 17.285 20.560 12.999 1.00 89.50 167 GLU A N 1
ATOM 1317 C CA . GLU A 1 167 ? 16.856 21.243 11.782 1.00 89.50 167 GLU A CA 1
ATOM 1318 C C . GLU A 1 167 ? 15.918 20.355 10.949 1.00 89.50 167 GLU A C 1
ATOM 1320 O O . GLU A 1 167 ? 16.079 19.128 10.925 1.00 89.50 167 GLU A O 1
ATOM 1325 N N . PRO A 1 168 ? 14.957 20.946 10.214 1.00 88.00 168 PRO A N 1
ATOM 1326 C CA . PRO A 1 168 ? 14.124 20.207 9.273 1.00 88.00 168 PRO A CA 1
ATOM 1327 C C . PRO A 1 168 ? 14.949 19.514 8.182 1.00 88.00 168 PRO A C 1
ATOM 1329 O O . PRO A 1 168 ? 15.917 20.066 7.654 1.00 88.00 168 PRO A O 1
ATOM 1332 N N . ALA A 1 169 ? 14.519 18.320 7.771 1.00 87.12 169 ALA A N 1
ATOM 1333 C CA . ALA A 1 169 ? 15.159 17.605 6.675 1.00 87.12 169 ALA A CA 1
ATOM 1334 C C . ALA A 1 169 ? 15.094 18.423 5.372 1.00 87.12 169 ALA A C 1
ATOM 1336 O O . ALA A 1 169 ? 14.021 18.766 4.873 1.00 87.12 169 ALA A O 1
ATOM 1337 N N . LYS A 1 170 ? 16.261 18.712 4.791 1.00 87.44 170 LYS A N 1
ATOM 1338 C CA . LYS A 1 170 ? 16.365 19.502 3.560 1.00 87.44 170 LYS A CA 1
ATOM 1339 C C . LYS A 1 170 ? 15.794 18.751 2.354 1.00 87.44 170 LYS A C 1
ATOM 1341 O O . LYS A 1 170 ? 16.003 17.540 2.174 1.00 87.44 170 LYS A O 1
ATOM 1346 N N . SER A 1 171 ? 15.146 19.496 1.460 1.00 86.81 171 SER A N 1
ATOM 1347 C CA . SER A 1 171 ? 14.657 18.957 0.185 1.00 86.81 171 SER A CA 1
ATOM 1348 C C . SER A 1 171 ? 15.809 18.420 -0.677 1.00 86.81 171 SER A C 1
ATOM 1350 O O . SER A 1 171 ? 16.960 18.843 -0.547 1.00 86.81 171 SER A O 1
ATOM 1352 N N . CYS A 1 172 ? 15.511 17.499 -1.600 1.00 79.12 172 CYS A N 1
ATOM 1353 C CA . CYS A 1 172 ? 16.519 16.965 -2.525 1.00 79.12 172 CYS A CA 1
ATOM 1354 C C . CYS A 1 172 ? 17.196 18.085 -3.340 1.00 79.12 172 CYS A C 1
ATOM 1356 O O . CYS A 1 172 ? 18.416 18.088 -3.492 1.00 79.12 172 CYS A O 1
ATOM 1358 N N . ARG A 1 173 ? 16.426 19.092 -3.779 1.00 80.19 173 ARG A N 1
ATOM 1359 C CA . ARG A 1 173 ? 16.942 20.259 -4.513 1.00 80.19 173 ARG A CA 1
ATOM 1360 C C . ARG A 1 173 ? 17.930 21.075 -3.678 1.00 80.19 173 ARG A C 1
ATOM 1362 O O . ARG A 1 173 ? 18.985 21.442 -4.187 1.00 80.19 173 ARG A O 1
ATOM 1369 N N . GLN A 1 174 ? 17.612 21.332 -2.408 1.00 81.94 174 GLN A N 1
ATOM 1370 C CA . GLN A 1 174 ? 18.516 22.040 -1.494 1.00 81.94 174 GLN A CA 1
ATOM 1371 C C . GLN A 1 174 ? 19.788 21.229 -1.235 1.00 81.94 174 GLN A C 1
ATOM 1373 O O . GLN A 1 174 ? 20.880 21.766 -1.391 1.00 81.94 174 GLN A O 1
ATOM 1378 N N . ARG A 1 175 ? 19.667 19.921 -0.963 1.00 83.12 175 ARG A N 1
ATOM 1379 C CA . ARG A 1 175 ? 20.828 19.031 -0.783 1.00 83.12 175 ARG A CA 1
ATOM 1380 C C . ARG A 1 175 ? 21.738 19.002 -2.012 1.00 83.12 175 ARG A C 1
ATOM 1382 O O . ARG A 1 175 ? 22.953 19.091 -1.873 1.00 83.12 175 ARG A O 1
ATOM 1389 N N . GLN A 1 176 ? 21.172 18.919 -3.217 1.00 82.44 176 GLN A N 1
ATOM 1390 C CA . GLN A 1 176 ? 21.954 18.953 -4.457 1.00 82.44 176 GLN A CA 1
ATOM 1391 C C . GLN A 1 176 ? 22.633 20.309 -4.682 1.00 82.44 176 GLN A C 1
ATOM 1393 O O . GLN A 1 176 ? 23.780 20.345 -5.125 1.00 82.44 176 GLN A O 1
ATOM 1398 N N . LEU A 1 177 ? 21.953 21.421 -4.386 1.00 84.50 177 LEU A N 1
ATOM 1399 C CA . LEU A 1 177 ? 22.528 22.758 -4.527 1.00 84.50 177 LEU A CA 1
ATOM 1400 C C . LEU A 1 177 ? 23.695 22.967 -3.554 1.00 84.50 177 LEU A C 1
ATOM 1402 O O . LEU A 1 177 ? 24.738 23.475 -3.955 1.00 84.50 177 LEU A O 1
ATOM 1406 N N . GLU A 1 178 ? 23.541 22.532 -2.306 1.00 85.69 178 GLU A N 1
ATOM 1407 C CA . GLU A 1 178 ? 24.595 22.578 -1.291 1.00 85.69 178 GLU A CA 1
ATOM 1408 C C . GLU A 1 178 ? 25.778 21.683 -1.665 1.00 85.69 178 GLU A C 1
ATOM 1410 O O . GLU A 1 178 ? 26.915 22.144 -1.621 1.00 85.69 178 GLU A O 1
ATOM 1415 N N . ALA A 1 179 ? 25.532 20.456 -2.135 1.00 85.81 179 ALA A N 1
ATOM 1416 C CA . ALA A 1 179 ? 26.590 19.564 -2.610 1.00 85.81 179 ALA A CA 1
ATOM 1417 C C . ALA A 1 179 ? 27.356 20.159 -3.805 1.00 85.81 179 ALA A C 1
ATOM 1419 O O . ALA A 1 179 ? 28.584 20.083 -3.856 1.00 85.81 179 ALA A O 1
ATOM 1420 N N . ARG A 1 180 ? 26.654 20.806 -4.749 1.00 86.25 180 ARG A N 1
ATOM 1421 C CA . ARG A 1 180 ? 27.280 21.515 -5.878 1.00 86.25 180 ARG A CA 1
ATOM 1422 C C . ARG A 1 180 ? 28.103 22.718 -5.416 1.00 86.25 180 ARG A C 1
ATOM 1424 O O . ARG A 1 180 ? 29.222 22.884 -5.892 1.00 86.25 180 ARG A O 1
ATOM 1431 N N . ARG A 1 181 ? 27.581 23.528 -4.487 1.00 86.69 181 ARG A N 1
ATOM 1432 C CA . ARG A 1 181 ? 28.311 24.663 -3.892 1.00 86.69 181 ARG A CA 1
ATOM 1433 C C . ARG A 1 181 ? 29.563 24.185 -3.155 1.00 86.69 181 ARG A C 1
ATOM 1435 O O . ARG A 1 181 ? 30.645 24.687 -3.426 1.00 86.69 181 ARG A O 1
ATOM 1442 N N . ALA A 1 182 ? 29.447 23.153 -2.321 1.00 87.38 182 ALA A N 1
ATOM 1443 C CA . ALA A 1 182 ? 30.574 22.563 -1.603 1.00 87.38 182 ALA A CA 1
ATOM 1444 C C . ALA A 1 182 ? 31.635 21.977 -2.552 1.00 87.38 182 ALA A C 1
ATOM 1446 O O . ALA A 1 182 ? 32.831 22.141 -2.321 1.00 87.38 182 ALA A O 1
ATOM 1447 N N . ALA A 1 183 ? 31.222 21.331 -3.647 1.00 87.50 183 ALA A N 1
ATOM 1448 C CA . ALA A 1 183 ? 32.147 20.844 -4.669 1.00 87.50 183 ALA A CA 1
ATOM 1449 C C . ALA A 1 183 ? 32.863 21.991 -5.409 1.00 87.50 183 ALA A C 1
ATOM 1451 O O . ALA A 1 183 ? 34.047 21.868 -5.716 1.00 87.50 183 ALA A O 1
ATOM 1452 N N . ALA A 1 184 ? 32.173 23.105 -5.679 1.00 86.62 184 ALA A N 1
ATOM 1453 C CA . ALA A 1 184 ? 32.765 24.285 -6.308 1.00 86.62 184 ALA A CA 1
ATOM 1454 C C . ALA A 1 184 ? 33.783 24.984 -5.390 1.00 86.62 184 ALA A C 1
ATOM 1456 O O . ALA A 1 184 ? 34.879 25.306 -5.840 1.00 86.62 184 ALA A O 1
ATOM 1457 N N . GLU A 1 185 ? 33.467 25.143 -4.103 1.00 87.25 185 GLU A N 1
ATOM 1458 C CA . GLU A 1 185 ? 34.389 25.708 -3.107 1.00 87.25 185 GLU A CA 1
ATOM 1459 C C . GLU A 1 185 ? 35.623 24.813 -2.902 1.00 87.25 185 GLU A C 1
ATOM 1461 O O . GLU A 1 185 ? 36.749 25.305 -2.907 1.00 87.25 185 GLU A O 1
ATOM 1466 N N . ARG A 1 186 ? 35.457 23.481 -2.859 1.00 84.12 186 ARG A N 1
ATOM 1467 C CA . ARG A 1 186 ? 36.598 22.543 -2.838 1.00 84.12 186 ARG A CA 1
ATOM 1468 C C . ARG A 1 186 ? 37.505 22.694 -4.061 1.00 84.12 186 ARG A C 1
ATOM 1470 O O . ARG A 1 186 ? 38.722 22.652 -3.912 1.00 84.12 186 ARG A O 1
ATOM 1477 N N . LYS A 1 187 ? 36.936 22.893 -5.255 1.00 81.19 187 LYS A N 1
ATOM 1478 C CA . LYS A 1 187 ? 37.717 23.139 -6.480 1.00 81.19 187 LYS A CA 1
ATOM 1479 C C . LYS A 1 187 ? 38.465 24.474 -6.436 1.00 81.19 187 LYS A C 1
ATOM 1481 O O . LYS A 1 187 ? 39.608 24.520 -6.882 1.00 81.19 187 LYS A O 1
ATOM 1486 N N . LYS A 1 188 ? 37.860 25.537 -5.890 1.00 82.25 188 LYS A N 1
ATOM 1487 C CA . LYS A 1 188 ? 38.537 26.832 -5.690 1.00 82.25 188 LYS A CA 1
ATOM 1488 C C . LYS A 1 188 ? 39.720 26.701 -4.732 1.00 82.25 188 LYS A C 1
ATOM 1490 O O . LYS A 1 188 ? 40.827 27.054 -5.113 1.00 82.25 188 LYS A O 1
ATOM 1495 N N . LEU A 1 189 ? 39.509 26.089 -3.566 1.00 80.88 189 LEU A N 1
ATOM 1496 C CA . LEU A 1 189 ? 40.559 25.831 -2.572 1.00 80.88 189 LEU A CA 1
ATOM 1497 C C . LEU A 1 189 ? 41.693 24.960 -3.129 1.00 80.88 189 LEU A C 1
ATOM 1499 O O . LEU A 1 189 ? 42.856 25.170 -2.803 1.00 80.88 189 LEU A O 1
ATOM 1503 N N . GLN A 1 190 ? 41.380 23.977 -3.979 1.00 76.00 190 GLN A N 1
ATOM 1504 C CA . GLN A 1 190 ? 42.402 23.155 -4.629 1.00 76.00 190 GLN A CA 1
ATOM 1505 C C . GLN A 1 190 ? 43.217 23.964 -5.647 1.00 76.00 190 GLN A C 1
ATOM 1507 O O . GLN A 1 190 ? 44.434 23.820 -5.692 1.00 76.00 190 GLN A O 1
ATOM 1512 N N . LYS A 1 191 ? 42.567 24.843 -6.422 1.00 74.75 191 LYS A N 1
ATOM 1513 C CA . LYS A 1 191 ? 43.246 25.750 -7.357 1.00 74.75 191 LYS A CA 1
ATOM 1514 C C . LYS A 1 191 ? 44.125 26.767 -6.624 1.00 74.75 191 LYS A C 1
ATOM 1516 O O . LYS A 1 191 ? 45.227 27.033 -7.076 1.00 74.75 191 LYS A O 1
ATOM 1521 N N . GLU A 1 192 ? 43.669 27.284 -5.489 1.00 73.56 192 GLU A N 1
ATOM 1522 C CA . GLU A 1 192 ? 44.419 28.226 -4.651 1.00 73.56 192 GLU A CA 1
ATOM 1523 C C . GLU A 1 192 ? 45.651 27.566 -4.009 1.00 73.56 192 GLU A C 1
ATOM 1525 O O . GLU A 1 192 ? 46.744 28.116 -4.085 1.00 73.56 192 GLU A O 1
ATOM 1530 N N . LYS A 1 193 ? 45.528 26.321 -3.520 1.00 67.88 193 LYS A N 1
ATOM 1531 C CA . LYS A 1 193 ? 46.668 25.509 -3.044 1.00 67.88 193 LYS A CA 1
ATOM 1532 C C . LYS A 1 193 ? 47.676 25.134 -4.138 1.00 67.88 193 LYS A C 1
ATOM 1534 O O . LYS A 1 193 ? 48.819 24.835 -3.825 1.00 67.88 193 LYS A O 1
ATOM 1539 N N . LEU A 1 194 ? 47.252 25.110 -5.401 1.00 61.41 194 LEU A N 1
ATOM 1540 C CA . LEU A 1 194 ? 48.128 24.917 -6.564 1.00 61.41 194 LEU A CA 1
ATOM 1541 C C . LEU A 1 194 ? 48.796 26.229 -7.025 1.00 61.41 194 LEU A C 1
ATOM 1543 O O . LEU A 1 194 ? 49.701 26.175 -7.852 1.00 61.41 194 LEU A O 1
ATOM 1547 N N . MET A 1 195 ? 48.360 27.391 -6.519 1.00 59.75 195 MET A N 1
ATOM 1548 C CA . MET A 1 195 ? 48.860 28.719 -6.909 1.00 59.75 195 MET A CA 1
ATOM 1549 C C . MET A 1 195 ? 49.823 29.348 -5.888 1.00 59.75 195 MET A C 1
ATOM 1551 O O . MET A 1 195 ? 50.391 30.391 -6.196 1.00 59.75 195 MET A O 1
ATOM 1555 N N . THR A 1 196 ? 50.055 28.739 -4.719 1.00 49.62 196 THR A N 1
ATOM 1556 C CA . THR A 1 196 ? 51.151 29.097 -3.797 1.00 49.62 196 THR A CA 1
ATOM 1557 C C . THR A 1 196 ? 52.335 28.132 -3.962 1.00 49.62 196 THR A C 1
ATOM 1559 O O . THR A 1 196 ? 52.269 26.999 -3.485 1.00 49.62 196 THR A O 1
ATOM 1562 N N . PRO A 1 197 ? 53.437 28.535 -4.626 1.00 50.97 197 PRO A N 1
ATOM 1563 C CA . PRO A 1 197 ? 54.639 27.724 -4.733 1.00 50.97 197 PRO A CA 1
ATOM 1564 C C . PRO A 1 197 ? 55.693 28.213 -3.733 1.00 50.97 197 PRO A C 1
ATOM 1566 O O . PRO A 1 197 ? 56.364 29.208 -3.988 1.00 50.97 197 PRO A O 1
ATOM 1569 N N . GLU A 1 198 ? 55.915 27.493 -2.633 1.00 42.06 198 GLU A N 1
ATOM 1570 C CA . GLU A 1 198 ? 57.135 27.668 -1.835 1.00 42.06 198 GLU A CA 1
ATOM 1571 C C . GLU A 1 198 ? 57.784 26.314 -1.514 1.00 42.06 198 GLU A C 1
ATOM 1573 O O . GLU A 1 198 ? 57.260 25.514 -0.747 1.00 42.06 198 GLU A O 1
ATOM 1578 N N . LYS A 1 199 ? 58.900 26.064 -2.224 1.00 42.03 199 LYS A N 1
ATOM 1579 C CA . LYS A 1 199 ? 60.214 25.565 -1.755 1.00 42.03 199 LYS A CA 1
ATOM 1580 C C . LYS A 1 199 ? 60.157 24.607 -0.543 1.00 42.03 199 LYS A C 1
ATOM 1582 O O . LYS A 1 199 ? 59.742 24.994 0.536 1.00 42.03 199 LYS A O 1
ATOM 1587 N N . ILE A 1 200 ? 60.650 23.370 -0.626 1.00 39.59 200 ILE A N 1
ATOM 1588 C CA . ILE A 1 200 ? 62.083 23.024 -0.543 1.00 39.59 200 ILE A CA 1
ATOM 1589 C C . ILE A 1 200 ? 62.299 21.602 -1.098 1.00 39.59 200 ILE A C 1
ATOM 1591 O O . ILE A 1 200 ? 61.498 20.693 -0.890 1.00 39.59 200 ILE A O 1
ATOM 1595 N N . LYS A 1 201 ? 63.400 21.460 -1.835 1.00 33.06 201 LYS A N 1
ATOM 1596 C CA . LYS A 1 201 ? 63.939 20.268 -2.500 1.00 33.06 201 LYS A CA 1
ATOM 1597 C C . LYS A 1 201 ? 65.027 19.646 -1.600 1.00 33.06 201 LYS A C 1
ATOM 1599 O O . LYS A 1 201 ? 65.642 20.395 -0.850 1.00 33.06 201 LYS A O 1
ATOM 1604 N N . GLN A 1 202 ? 65.316 18.356 -1.827 1.00 32.78 202 GLN A N 1
ATOM 1605 C CA . GLN A 1 202 ? 66.502 17.573 -1.396 1.00 32.78 202 GLN A CA 1
ATOM 1606 C C . GLN A 1 202 ? 66.448 16.996 0.041 1.00 32.78 202 GLN A C 1
ATOM 1608 O O . GLN A 1 202 ? 65.994 17.668 0.951 1.00 32.78 202 GLN A O 1
ATOM 1613 N N . GLU A 1 203 ? 66.843 15.747 0.327 1.00 30.80 203 GLU A N 1
ATOM 1614 C CA . GLU A 1 203 ? 67.709 14.816 -0.415 1.00 30.80 203 GLU A CA 1
ATOM 1615 C C . GLU A 1 203 ? 67.595 13.353 0.087 1.00 30.80 203 GLU A C 1
ATOM 1617 O O . GLU A 1 203 ? 67.184 13.114 1.219 1.00 30.80 203 GLU A O 1
ATOM 1622 N N . ALA A 1 204 ? 67.944 12.422 -0.817 1.00 31.98 204 ALA A N 1
ATOM 1623 C CA . ALA A 1 204 ? 68.367 11.011 -0.700 1.00 31.98 204 ALA A CA 1
ATOM 1624 C C . ALA A 1 204 ? 68.559 10.398 0.713 1.00 31.98 204 ALA A C 1
ATOM 1626 O O . ALA A 1 204 ? 69.201 10.982 1.574 1.00 31.98 204 ALA A O 1
ATOM 1627 N N . LEU A 1 205 ? 67.964 9.238 1.042 1.00 35.56 205 LEU A N 1
ATOM 1628 C CA . LEU A 1 205 ? 68.447 7.872 0.726 1.00 35.56 205 LEU A CA 1
ATOM 1629 C C . LEU A 1 205 ? 69.939 7.655 1.040 1.00 35.56 205 LEU A C 1
ATOM 1631 O O . LEU A 1 205 ? 70.767 8.036 0.229 1.00 35.56 205 LEU A O 1
ATOM 1635 N N . GLU A 1 206 ? 70.241 6.975 2.156 1.00 29.20 206 GLU A N 1
ATOM 1636 C CA . GLU A 1 206 ? 71.208 5.861 2.221 1.00 29.20 206 GLU A CA 1
ATOM 1637 C C . GLU A 1 206 ? 71.240 5.176 3.610 1.00 29.20 206 GLU A C 1
ATOM 1639 O O . GLU A 1 206 ? 71.277 5.808 4.662 1.00 29.20 206 GLU A O 1
ATOM 1644 N N . LEU A 1 207 ? 71.212 3.844 3.580 1.00 27.78 207 LEU A N 1
ATOM 1645 C CA . LEU A 1 207 ? 71.574 2.871 4.623 1.00 27.78 207 LEU A CA 1
ATOM 1646 C C . LEU A 1 207 ? 72.507 1.893 3.881 1.00 27.78 207 LEU A C 1
ATOM 1648 O O . LEU A 1 207 ? 72.172 1.560 2.739 1.00 27.78 207 LEU A O 1
ATOM 1652 N N . PRO A 1 208 ? 73.626 1.405 4.462 1.00 39.00 208 PRO A N 1
ATOM 1653 C CA . PRO A 1 208 ? 73.516 0.250 5.362 1.00 39.00 208 PRO A CA 1
ATOM 1654 C C . PRO A 1 208 ? 74.575 0.116 6.491 1.00 39.00 208 PRO A C 1
ATOM 1656 O O . PRO A 1 208 ? 75.754 0.398 6.325 1.00 39.00 208 PRO A O 1
ATOM 1659 N N . THR A 1 209 ? 74.097 -0.413 7.624 1.00 26.72 209 THR A N 1
ATOM 1660 C CA . THR A 1 209 ? 74.603 -1.564 8.416 1.00 26.72 209 THR A CA 1
ATOM 1661 C C . THR A 1 209 ? 76.112 -1.732 8.705 1.00 26.72 209 THR A C 1
ATOM 1663 O O . THR A 1 209 ? 76.880 -2.009 7.794 1.00 26.72 209 THR A O 1
ATOM 1666 N N . LEU A 1 210 ? 76.500 -1.784 9.996 1.00 29.52 210 LEU A N 1
ATOM 1667 C CA . LEU A 1 210 ? 76.993 -2.991 10.715 1.00 29.52 210 LEU A CA 1
ATOM 1668 C C . LEU A 1 210 ? 77.355 -2.699 12.201 1.00 29.52 210 LEU A C 1
ATOM 1670 O O . LEU A 1 210 ? 77.914 -1.665 12.541 1.00 29.52 210 LEU A O 1
ATOM 1674 N N . GLN A 1 211 ? 76.972 -3.644 13.069 1.00 26.34 211 GLN A N 1
ATOM 1675 C CA . GLN A 1 211 ? 77.178 -3.783 14.533 1.00 26.34 211 GLN A CA 1
ATOM 1676 C C . GLN A 1 211 ? 78.654 -4.133 14.905 1.00 26.34 211 GLN A C 1
ATOM 1678 O O . GLN A 1 211 ? 79.378 -4.434 13.955 1.00 26.34 211 GLN A O 1
ATOM 1683 N N . PRO A 1 212 ? 79.135 -4.193 16.193 1.00 34.94 212 PRO A N 1
ATOM 1684 C CA . PRO A 1 212 ? 78.412 -4.621 17.416 1.00 34.94 212 PRO A CA 1
ATOM 1685 C C . PRO A 1 212 ? 78.796 -4.047 18.816 1.00 34.94 212 PRO A C 1
ATOM 1687 O O . PRO A 1 212 ? 79.867 -3.505 19.044 1.00 34.94 212 PRO A O 1
ATOM 1690 N N . ASN A 1 213 ? 77.867 -4.294 19.759 1.00 26.62 213 ASN A N 1
ATOM 1691 C CA . ASN A 1 213 ? 77.969 -4.522 21.218 1.00 26.62 213 ASN A CA 1
ATOM 1692 C C . ASN A 1 213 ? 78.888 -3.667 22.117 1.00 26.62 213 ASN A C 1
ATOM 1694 O O . ASN A 1 213 ? 80.103 -3.805 22.070 1.00 26.62 213 ASN A O 1
ATOM 1698 N N . ALA A 1 214 ? 78.293 -3.020 23.134 1.00 28.83 214 ALA A N 1
ATOM 1699 C CA . ALA A 1 214 ? 78.337 -3.486 24.536 1.00 28.83 214 ALA A CA 1
ATOM 1700 C C . ALA A 1 214 ? 77.722 -2.465 25.524 1.00 28.83 214 ALA A C 1
ATOM 1702 O O . ALA A 1 214 ? 78.063 -1.291 25.502 1.00 28.83 214 ALA A O 1
ATOM 1703 N N . GLY A 1 215 ? 76.907 -2.968 26.461 1.00 24.11 215 GLY A N 1
ATOM 1704 C CA . GLY A 1 215 ? 77.011 -2.611 27.884 1.00 24.11 215 GLY A CA 1
ATOM 1705 C C . GLY A 1 215 ? 76.293 -1.367 28.436 1.00 24.11 215 GLY A C 1
ATOM 1706 O O . GLY A 1 215 ? 76.687 -0.239 28.188 1.00 24.11 215 GLY A O 1
ATOM 1707 N N . ASN A 1 216 ? 75.388 -1.644 29.384 1.00 29.80 216 ASN A N 1
ATOM 1708 C CA . ASN A 1 216 ? 74.972 -0.833 30.541 1.00 29.80 216 ASN A CA 1
ATOM 1709 C C . ASN A 1 216 ? 73.930 0.301 30.409 1.00 29.80 216 ASN A C 1
ATOM 1711 O O . ASN A 1 216 ? 74.217 1.409 29.983 1.00 29.80 216 ASN A O 1
ATOM 1715 N N . GLY A 1 217 ? 72.786 0.063 31.072 1.00 26.30 217 GLY A N 1
ATOM 1716 C CA . GLY A 1 217 ? 72.457 0.820 32.290 1.00 26.30 217 GLY A CA 1
ATOM 1717 C C . GLY A 1 217 ? 71.296 1.824 32.235 1.00 26.30 217 GLY A C 1
ATOM 1718 O O . GLY A 1 217 ? 71.477 2.953 31.810 1.00 26.30 217 GLY A O 1
ATOM 1719 N N . GLY A 1 218 ? 70.165 1.465 32.862 1.00 27.14 218 GLY A N 1
ATOM 1720 C CA . GLY A 1 218 ? 69.366 2.408 33.668 1.00 27.14 218 GLY A CA 1
ATOM 1721 C C . GLY A 1 218 ? 68.050 2.964 33.090 1.00 27.14 218 GLY A C 1
ATOM 1722 O O . GLY A 1 218 ? 68.072 3.784 32.190 1.00 27.14 218 GLY A O 1
ATOM 1723 N N . ARG A 1 219 ? 66.924 2.546 33.712 1.00 27.67 219 ARG A N 1
ATOM 1724 C CA . ARG A 1 219 ? 65.663 3.271 34.077 1.00 27.67 219 ARG A CA 1
ATOM 1725 C C . ARG A 1 219 ? 65.213 4.460 33.181 1.00 27.67 219 ARG A C 1
ATOM 1727 O O . ARG A 1 219 ? 65.964 5.397 33.002 1.00 27.67 219 ARG A O 1
ATOM 1734 N N . ALA A 1 220 ? 63.958 4.621 32.737 1.00 29.16 220 ALA A N 1
ATOM 1735 C CA . ALA A 1 220 ? 62.669 4.450 33.422 1.00 29.16 220 ALA A CA 1
ATOM 1736 C C . ALA A 1 220 ? 61.462 4.586 32.445 1.00 29.16 220 ALA A C 1
ATOM 1738 O O . ALA A 1 220 ? 61.553 5.329 31.479 1.00 29.16 220 ALA A O 1
ATOM 1739 N N . ARG A 1 221 ? 60.337 3.916 32.782 1.00 28.39 221 ARG A N 1
ATOM 1740 C CA . ARG A 1 221 ? 58.888 4.257 32.614 1.00 28.39 221 ARG A CA 1
ATOM 1741 C C . ARG A 1 221 ? 58.469 5.058 31.352 1.00 28.39 221 ARG A C 1
ATOM 1743 O O . ARG A 1 221 ? 58.878 6.188 31.171 1.00 28.39 221 ARG A O 1
ATOM 1750 N N . SER A 1 222 ? 57.499 4.636 30.537 1.00 28.17 222 SER A N 1
ATOM 1751 C CA . SER A 1 222 ? 56.124 4.282 30.918 1.00 28.17 222 SER A CA 1
ATOM 1752 C C . SER A 1 222 ? 55.345 3.674 29.736 1.00 28.17 222 SER A C 1
ATOM 1754 O O . SER A 1 222 ? 55.576 4.009 28.578 1.00 28.17 222 SER A O 1
ATOM 1756 N N . CYS A 1 223 ? 54.409 2.781 30.058 1.00 23.62 223 CYS A N 1
ATOM 1757 C CA . CYS A 1 223 ? 53.491 2.119 29.137 1.00 23.62 223 CYS A CA 1
ATOM 1758 C C . CYS A 1 223 ? 52.287 3.010 28.788 1.00 23.62 223 CYS A C 1
ATOM 1760 O O . CYS A 1 223 ? 51.662 3.549 29.701 1.00 23.62 223 CYS A O 1
ATOM 1762 N N . ARG A 1 224 ? 51.843 2.999 27.522 1.00 28.81 224 ARG A N 1
ATOM 1763 C CA . ARG A 1 224 ? 50.414 2.854 27.181 1.00 28.81 224 ARG A CA 1
ATOM 1764 C C . ARG A 1 224 ? 50.235 2.003 25.911 1.00 28.81 224 ARG A C 1
ATOM 1766 O O . ARG A 1 224 ? 51.061 2.122 25.012 1.00 28.81 224 ARG A O 1
ATOM 1773 N N . PRO A 1 225 ? 49.200 1.143 25.858 1.00 30.34 225 PRO A N 1
ATOM 1774 C CA . PRO A 1 225 ? 49.061 0.097 24.848 1.00 30.34 225 PRO A CA 1
ATOM 1775 C C . PRO A 1 225 ? 48.178 0.509 23.658 1.00 30.34 225 PRO A C 1
ATOM 1777 O O . PRO A 1 225 ? 47.226 1.276 23.809 1.00 30.34 225 PRO A O 1
ATOM 1780 N N . GLU A 1 226 ? 48.460 -0.079 22.494 1.00 25.33 226 GLU A N 1
ATOM 1781 C CA . GLU A 1 226 ? 47.549 -0.156 21.346 1.00 25.33 226 GLU A CA 1
ATOM 1782 C C . GLU A 1 226 ? 46.440 -1.205 21.570 1.00 25.33 226 GLU A C 1
ATOM 1784 O O . GLU A 1 226 ? 46.695 -2.239 22.195 1.00 25.33 226 GLU A O 1
ATOM 1789 N N . PRO A 1 227 ? 45.226 -1.018 21.017 1.00 33.22 227 PRO A N 1
ATOM 1790 C CA . PRO A 1 227 ? 44.240 -2.087 20.900 1.00 33.22 227 PRO A CA 1
ATOM 1791 C C . PRO A 1 227 ? 44.306 -2.790 19.524 1.00 33.22 227 PRO A C 1
ATOM 1793 O O . PRO A 1 227 ? 44.394 -2.115 18.496 1.00 33.22 227 PRO A O 1
ATOM 1796 N N . PRO A 1 228 ? 44.164 -4.130 19.457 1.00 31.09 228 PRO A N 1
ATOM 1797 C CA . PRO A 1 228 ? 44.119 -4.860 18.195 1.00 31.09 228 PRO A CA 1
ATOM 1798 C C . PRO A 1 228 ? 42.688 -5.054 17.657 1.00 31.09 228 PRO A C 1
ATOM 1800 O O . PRO A 1 228 ? 41.741 -5.298 18.400 1.00 31.09 228 PRO A O 1
ATOM 1803 N N . GLY A 1 229 ? 42.580 -5.020 16.324 1.00 26.12 229 GLY A N 1
ATOM 1804 C CA . GLY A 1 229 ? 41.808 -5.952 15.488 1.00 26.12 229 GLY A CA 1
ATOM 1805 C C . GLY A 1 229 ? 40.288 -6.067 15.673 1.00 26.12 229 GLY A C 1
ATOM 1806 O O . GLY A 1 229 ? 39.802 -6.741 16.577 1.00 26.12 229 GLY A O 1
ATOM 1807 N N . LYS A 1 230 ? 39.514 -5.587 14.687 1.00 27.42 230 LYS A N 1
ATOM 1808 C CA . LYS A 1 230 ? 38.123 -6.029 14.476 1.00 27.42 230 LYS A CA 1
ATOM 1809 C C . LYS A 1 230 ? 38.020 -6.953 13.263 1.00 27.42 230 LYS A C 1
ATOM 1811 O O . LYS A 1 230 ? 38.144 -6.539 12.116 1.00 27.42 230 LYS A O 1
ATOM 1816 N N . ARG A 1 231 ? 37.769 -8.225 13.575 1.00 25.45 231 ARG A N 1
ATOM 1817 C CA . ARG A 1 231 ? 37.396 -9.329 12.687 1.00 25.45 231 ARG A CA 1
ATOM 1818 C C . ARG A 1 231 ? 35.975 -9.094 12.154 1.00 25.45 231 ARG A C 1
ATOM 1820 O O . ARG A 1 231 ? 35.041 -8.967 12.942 1.00 25.45 231 ARG A O 1
ATOM 1827 N N . VAL A 1 232 ? 35.810 -9.056 10.834 1.00 27.45 232 VAL A N 1
ATOM 1828 C CA . VAL A 1 232 ? 34.499 -8.994 10.168 1.00 27.45 232 VAL A CA 1
ATOM 1829 C C . VAL A 1 232 ? 33.892 -10.400 10.168 1.00 27.45 232 VAL A C 1
ATOM 1831 O O . VAL A 1 232 ? 34.477 -11.325 9.611 1.00 27.45 232 VAL A O 1
ATOM 1834 N N . ARG A 1 233 ? 32.737 -10.579 10.818 1.00 26.53 233 ARG A N 1
ATOM 1835 C CA . ARG A 1 233 ? 31.901 -11.781 10.685 1.00 26.53 233 ARG A CA 1
ATOM 1836 C C . ARG A 1 233 ? 30.746 -11.457 9.746 1.00 26.53 233 ARG A C 1
ATOM 1838 O O . ARG A 1 233 ? 29.945 -10.579 10.051 1.00 26.53 233 ARG A O 1
ATOM 1845 N N . GLY A 1 234 ? 30.697 -12.152 8.611 1.00 24.30 234 GLY A N 1
ATOM 1846 C CA . GLY A 1 234 ? 29.567 -12.128 7.688 1.00 24.30 234 GLY A CA 1
ATOM 1847 C C . GLY A 1 234 ? 28.337 -12.773 8.321 1.00 24.30 234 GLY A C 1
ATOM 1848 O O . GLY A 1 234 ? 28.448 -13.787 9.006 1.00 24.30 234 GLY A O 1
ATOM 1849 N N . TRP A 1 235 ? 27.178 -12.159 8.107 1.00 25.94 235 TRP A N 1
ATOM 1850 C CA . TRP A 1 235 ? 25.878 -12.717 8.460 1.00 25.94 235 TRP A CA 1
ATOM 1851 C C . TRP A 1 235 ? 25.229 -13.214 7.170 1.00 25.94 235 TRP A C 1
ATOM 1853 O O . TRP A 1 235 ? 24.928 -12.423 6.279 1.00 25.94 235 TRP A O 1
ATOM 1863 N N . GLY A 1 236 ? 25.064 -14.531 7.057 1.00 24.39 236 GLY A N 1
ATOM 1864 C CA . GLY A 1 236 ? 24.184 -15.136 6.065 1.00 24.39 236 GLY A CA 1
ATOM 1865 C C . GLY A 1 236 ? 22.760 -15.141 6.612 1.00 24.39 236 GLY A C 1
ATOM 1866 O O . GLY A 1 236 ? 22.515 -15.739 7.655 1.00 24.39 236 GLY A O 1
ATOM 1867 N N . CYS A 1 237 ? 21.831 -14.480 5.924 1.00 27.81 237 CYS A N 1
ATOM 1868 C CA . CYS A 1 237 ? 20.402 -14.582 6.215 1.00 27.81 237 CYS A CA 1
ATOM 1869 C C . CYS A 1 237 ? 19.764 -15.583 5.248 1.00 27.81 237 CYS A C 1
ATOM 1871 O O . CYS A 1 237 ? 19.580 -15.285 4.068 1.00 27.81 237 CYS A O 1
ATOM 1873 N N . GLY A 1 238 ? 19.427 -16.768 5.756 1.00 22.92 238 GLY A N 1
ATOM 1874 C CA . GLY A 1 238 ? 18.481 -17.676 5.114 1.00 22.92 238 GLY A CA 1
ATOM 1875 C C . GLY A 1 238 ? 17.060 -17.190 5.388 1.00 22.92 238 GLY A C 1
ATOM 1876 O O . GLY A 1 238 ? 16.658 -17.081 6.542 1.00 22.92 238 GLY A O 1
ATOM 1877 N N . TRP A 1 239 ? 16.309 -16.872 4.337 1.00 26.31 239 TRP A N 1
ATOM 1878 C CA . TRP A 1 239 ? 14.909 -16.464 4.439 1.00 26.31 239 TRP A CA 1
ATOM 1879 C C . TRP A 1 239 ? 14.014 -17.686 4.232 1.00 26.31 239 TRP A C 1
ATOM 1881 O O . TRP A 1 239 ? 13.866 -18.168 3.111 1.00 26.31 239 TRP A O 1
ATOM 1891 N N . ALA A 1 240 ? 13.411 -18.182 5.312 1.00 23.81 240 ALA A N 1
ATOM 1892 C CA . ALA A 1 240 ? 12.275 -19.091 5.240 1.00 23.81 240 ALA A CA 1
ATOM 1893 C C . ALA A 1 240 ? 10.988 -18.248 5.224 1.00 23.81 240 ALA A C 1
ATOM 1895 O O . ALA A 1 240 ? 10.587 -17.671 6.234 1.00 23.81 240 ALA A O 1
ATOM 1896 N N . LEU A 1 241 ? 10.369 -18.132 4.049 1.00 27.33 241 LEU A N 1
ATOM 1897 C CA . LEU A 1 241 ? 9.078 -17.473 3.857 1.00 27.33 241 LEU A CA 1
ATOM 1898 C C . LEU A 1 241 ? 7.963 -18.407 4.346 1.00 27.33 241 LEU A C 1
ATOM 1900 O O . LEU A 1 241 ? 7.559 -19.318 3.629 1.00 27.33 241 LEU A O 1
ATOM 1904 N N . SER A 1 242 ? 7.462 -18.176 5.560 1.00 22.88 242 SER A N 1
ATOM 1905 C CA . SER A 1 242 ? 6.173 -18.721 5.996 1.00 22.88 242 SER A CA 1
ATOM 1906 C C . SER A 1 242 ? 5.100 -17.664 5.748 1.00 22.88 242 SER A C 1
ATOM 1908 O O . SER A 1 242 ? 5.154 -16.565 6.305 1.00 22.88 242 SER A O 1
ATOM 1910 N N . TRP A 1 243 ? 4.182 -17.976 4.836 1.00 24.77 243 TRP A N 1
ATOM 1911 C CA . TRP A 1 243 ? 3.135 -17.085 4.356 1.00 24.77 243 TRP A CA 1
ATOM 1912 C C . TRP A 1 243 ? 1.918 -17.158 5.280 1.00 24.77 243 TRP A C 1
ATOM 1914 O O . TRP A 1 243 ? 1.179 -18.137 5.263 1.00 24.77 243 TRP A O 1
ATOM 1924 N N . ALA A 1 244 ? 1.683 -16.099 6.049 1.00 22.83 244 ALA A N 1
ATOM 1925 C CA . ALA A 1 244 ? 0.392 -15.829 6.670 1.00 22.83 244 ALA A CA 1
ATOM 1926 C C . ALA A 1 244 ? -0.039 -14.427 6.225 1.00 22.83 244 ALA A C 1
ATOM 1928 O O . ALA A 1 244 ? 0.360 -13.426 6.810 1.00 22.83 244 ALA A O 1
ATOM 1929 N N . ALA A 1 245 ? -0.779 -14.353 5.117 1.00 25.98 245 ALA A N 1
ATOM 1930 C CA . ALA A 1 245 ? -1.314 -13.100 4.598 1.00 25.98 245 ALA A CA 1
ATOM 1931 C C . ALA A 1 245 ? -2.753 -12.925 5.098 1.00 25.98 245 ALA A C 1
ATOM 1933 O O . ALA A 1 245 ? -3.670 -13.583 4.610 1.00 25.98 245 ALA A O 1
ATOM 1934 N N . VAL A 1 246 ? -2.957 -12.023 6.059 1.00 24.92 246 VAL A N 1
ATOM 1935 C CA . VAL A 1 246 ? -4.286 -11.491 6.386 1.00 24.92 246 VAL A CA 1
ATOM 1936 C C . VAL A 1 246 ? -4.453 -10.207 5.577 1.00 24.92 246 VAL A C 1
ATOM 1938 O O . VAL A 1 246 ? -3.863 -9.176 5.893 1.00 24.92 246 VAL A O 1
ATOM 1941 N N . LEU A 1 247 ? -5.199 -10.288 4.472 1.00 27.84 247 LEU A N 1
ATOM 1942 C CA . LEU A 1 247 ? -5.510 -9.146 3.612 1.00 27.84 247 LEU A CA 1
ATOM 1943 C C . LEU A 1 247 ? -6.835 -8.521 4.065 1.00 27.84 247 LEU A C 1
ATOM 1945 O O . LEU A 1 247 ? -7.894 -9.123 3.896 1.00 27.84 247 LEU A O 1
ATOM 1949 N N . TRP A 1 248 ? -6.795 -7.302 4.602 1.00 23.98 248 TRP A N 1
ATOM 1950 C CA . TRP A 1 248 ? -7.987 -6.465 4.752 1.00 23.98 248 TRP A CA 1
ATOM 1951 C C . TRP A 1 248 ? -8.058 -5.497 3.570 1.00 23.98 248 TRP A C 1
ATOM 1953 O O . TRP A 1 248 ? -7.296 -4.539 3.470 1.00 23.98 248 TRP A O 1
ATOM 1963 N N . CYS A 1 249 ? -8.962 -5.784 2.633 1.00 25.36 249 CYS A N 1
ATOM 1964 C CA . CYS A 1 249 ? -9.281 -4.907 1.513 1.00 25.36 249 CYS A CA 1
ATOM 1965 C C . CYS A 1 249 ? -10.373 -3.934 1.971 1.00 25.36 249 CYS A C 1
ATOM 1967 O O . CYS A 1 249 ? -11.517 -4.351 2.142 1.00 25.36 249 CYS A O 1
ATOM 1969 N N . TRP A 1 250 ? -10.055 -2.654 2.181 1.00 27.39 250 TRP A N 1
ATOM 1970 C CA . TRP A 1 250 ? -11.096 -1.662 2.457 1.00 27.39 250 TRP A CA 1
ATOM 1971 C C . TRP A 1 250 ? -11.618 -1.076 1.143 1.00 27.39 250 TRP A C 1
ATOM 1973 O O . TRP A 1 250 ? -10.893 -0.398 0.412 1.00 27.39 250 TRP A O 1
ATOM 1983 N N . MET A 1 251 ? -12.880 -1.386 0.834 1.00 26.03 251 MET A N 1
ATOM 1984 C CA . MET A 1 251 ? -13.640 -0.794 -0.263 1.00 26.03 251 MET A CA 1
ATOM 1985 C C . MET A 1 251 ? -13.792 0.713 -0.028 1.00 26.03 251 MET A C 1
ATOM 1987 O O . MET A 1 251 ? -14.556 1.148 0.830 1.00 26.03 251 MET A O 1
ATOM 1991 N N . ALA A 1 252 ? -13.149 1.524 -0.864 1.00 28.02 252 ALA A N 1
ATOM 1992 C CA . ALA A 1 252 ? -13.608 2.881 -1.127 1.00 28.02 252 ALA A CA 1
ATOM 1993 C C . ALA A 1 252 ? -14.659 2.838 -2.251 1.00 28.02 252 ALA A C 1
ATOM 1995 O O . ALA A 1 252 ? -14.417 3.318 -3.353 1.00 28.02 252 ALA A O 1
ATOM 1996 N N . SER A 1 253 ? -15.817 2.228 -1.989 1.00 29.12 253 SER A N 1
ATOM 1997 C CA . SER A 1 253 ? -17.010 2.436 -2.812 1.00 29.12 253 SER A CA 1
ATOM 1998 C C . SE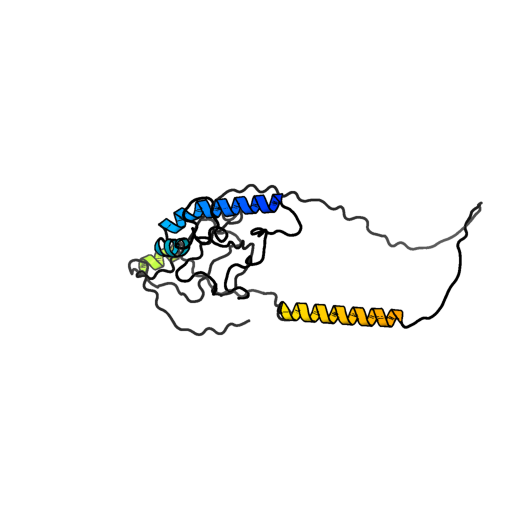R A 1 253 ? -18.195 2.651 -1.883 1.00 29.12 253 SER A C 1
ATOM 2000 O O . SER A 1 253 ? -18.439 1.859 -0.976 1.00 29.12 253 SER A O 1
ATOM 2002 N N . LEU A 1 254 ? -18.866 3.788 -2.055 1.00 32.69 254 LEU A N 1
ATOM 2003 C CA . LEU A 1 254 ? -20.033 4.184 -1.282 1.00 32.69 254 LEU A CA 1
ATOM 2004 C C . LEU A 1 254 ? -21.115 3.099 -1.372 1.00 32.69 254 LEU A C 1
ATOM 2006 O O . LEU A 1 254 ? -21.807 3.007 -2.379 1.00 32.69 254 LEU A O 1
ATOM 2010 N N . CYS A 1 255 ? -21.302 2.330 -0.303 1.00 24.91 255 CYS A N 1
ATOM 2011 C CA . CYS A 1 255 ? -22.507 1.539 -0.089 1.00 24.91 255 CYS A CA 1
ATOM 2012 C C . CYS A 1 255 ? -22.842 1.573 1.409 1.00 24.91 255 CYS A C 1
ATOM 2014 O O . CYS A 1 255 ? -22.130 0.991 2.218 1.00 24.91 255 CYS A O 1
ATOM 2016 N N . HIS A 1 256 ? -23.870 2.355 1.756 1.00 29.50 256 HIS A N 1
ATOM 2017 C CA . HIS A 1 256 ? -24.639 2.356 3.010 1.00 29.50 256 HIS A CA 1
ATOM 2018 C C . HIS A 1 256 ? -23.970 1.796 4.285 1.00 29.50 256 HIS A C 1
ATOM 2020 O O . HIS A 1 256 ? -24.472 0.871 4.910 1.00 29.50 256 HIS A O 1
ATOM 2026 N N . LEU A 1 257 ? -22.899 2.434 4.751 1.00 31.91 257 LEU A N 1
ATOM 2027 C CA . LEU A 1 257 ? -22.543 2.446 6.171 1.00 31.91 257 LEU A CA 1
ATOM 2028 C C . LEU A 1 257 ? -22.587 3.908 6.607 1.00 31.91 257 LEU A C 1
ATOM 2030 O O . LEU A 1 257 ? -21.965 4.767 5.978 1.00 31.91 257 LEU A O 1
ATOM 2034 N N . GLY A 1 258 ? -23.415 4.206 7.607 1.00 33.34 258 GLY A N 1
ATOM 2035 C CA . GLY A 1 258 ? -23.704 5.555 8.089 1.00 33.34 258 GLY A CA 1
ATOM 2036 C C . GLY A 1 258 ? -22.480 6.236 8.699 1.00 33.34 258 GLY A C 1
ATOM 2037 O O . GLY A 1 258 ? -22.345 6.322 9.913 1.00 33.34 258 GLY A O 1
ATOM 2038 N N . PHE A 1 259 ? -21.579 6.746 7.861 1.00 32.91 259 PHE A N 1
ATOM 2039 C CA . PHE A 1 259 ? -20.441 7.550 8.289 1.00 32.91 259 PHE A CA 1
ATOM 2040 C C . PHE A 1 259 ? -20.834 9.029 8.345 1.00 32.91 259 PHE A C 1
ATOM 2042 O O . PHE A 1 259 ? -20.949 9.707 7.322 1.00 32.91 259 PHE A O 1
ATOM 2049 N N . HIS A 1 260 ? -20.996 9.563 9.556 1.00 32.16 260 HIS A N 1
ATOM 2050 C CA . HIS A 1 260 ? -21.145 11.001 9.768 1.00 32.16 260 HIS A CA 1
ATOM 2051 C C . HIS A 1 260 ? -19.790 11.713 9.626 1.00 32.16 260 HIS A C 1
ATOM 2053 O O . HIS A 1 260 ? -18.885 11.532 10.444 1.00 32.16 260 HIS A O 1
ATOM 2059 N N . LYS A 1 261 ? -19.658 12.583 8.616 1.00 28.48 261 LYS A N 1
ATOM 2060 C CA . LYS A 1 261 ? -18.532 13.524 8.505 1.00 28.48 261 LYS A CA 1
ATOM 2061 C C . LYS A 1 261 ? -18.645 14.591 9.597 1.00 28.48 261 LYS A C 1
ATOM 2063 O O . LYS A 1 261 ? -19.438 15.518 9.481 1.00 28.48 261 LYS A O 1
ATOM 2068 N N . GLY A 1 262 ? -17.834 14.475 10.645 1.00 29.84 262 GLY A N 1
ATOM 2069 C CA . GLY A 1 262 ? -17.610 15.555 11.605 1.00 29.84 262 GLY A CA 1
ATOM 2070 C C . GLY A 1 262 ? -16.486 16.470 11.123 1.00 29.84 262 GLY A C 1
ATOM 2071 O O . GLY A 1 262 ? -15.354 16.023 10.955 1.00 29.84 262 GLY A O 1
ATOM 2072 N N . VAL A 1 263 ? -16.781 17.750 10.899 1.00 32.09 263 VAL A N 1
ATOM 2073 C CA . VAL A 1 263 ? -15.760 18.780 10.676 1.00 32.09 263 VAL A CA 1
ATOM 2074 C C . VAL A 1 263 ? -15.210 19.182 12.037 1.00 32.09 263 VAL A C 1
ATOM 2076 O O . VAL A 1 263 ? -15.893 19.870 12.781 1.00 32.09 263 VAL A O 1
ATOM 2079 N N . ASN A 1 264 ? -13.977 18.793 12.356 1.00 28.44 264 ASN A N 1
ATOM 2080 C CA . ASN A 1 264 ? -13.205 19.458 13.402 1.00 28.44 264 ASN A CA 1
ATOM 2081 C C . ASN A 1 264 ? -11.765 19.667 12.929 1.00 28.44 264 ASN A C 1
ATOM 2083 O O . ASN A 1 264 ? -11.021 18.728 12.651 1.00 28.44 264 ASN A O 1
ATOM 2087 N N . ARG A 1 265 ? -11.390 20.945 12.795 1.00 27.67 265 ARG A N 1
ATOM 2088 C CA . ARG A 1 265 ? -10.024 21.398 12.519 1.00 27.67 265 ARG A CA 1
ATOM 2089 C C . ARG A 1 265 ? -9.154 21.100 13.741 1.00 27.67 265 ARG A C 1
ATOM 2091 O O . ARG A 1 265 ? -9.149 21.888 14.681 1.00 27.67 265 ARG A O 1
ATOM 2098 N N . CYS A 1 266 ? -8.362 20.034 13.702 1.00 24.34 266 CYS A N 1
ATOM 2099 C CA . CYS A 1 266 ? -7.239 19.882 14.625 1.00 24.34 266 CYS A CA 1
ATOM 2100 C C . CYS A 1 266 ? -5.960 20.427 13.984 1.00 24.34 266 CYS A C 1
ATOM 2102 O O . CYS A 1 266 ? -5.492 19.939 12.956 1.00 24.34 266 CYS A O 1
ATOM 2104 N N . ARG A 1 267 ? -5.412 21.481 14.601 1.00 24.20 267 ARG A N 1
ATOM 2105 C CA . ARG A 1 267 ? -4.066 21.999 14.332 1.00 24.20 267 ARG A CA 1
ATOM 2106 C C . ARG A 1 267 ? -3.051 20.903 14.661 1.00 24.20 267 ARG A C 1
ATOM 2108 O O . ARG A 1 267 ? -3.014 20.432 15.792 1.00 24.20 267 ARG A O 1
ATOM 2115 N N . CYS A 1 268 ? -2.209 20.541 13.696 1.00 25.19 268 CYS A N 1
ATOM 2116 C CA . CYS A 1 268 ? -1.014 19.739 13.945 1.00 25.19 268 CYS A CA 1
ATOM 2117 C C . CYS A 1 268 ? -0.108 20.459 14.955 1.00 25.19 268 CYS A C 1
ATOM 2119 O O . CYS A 1 268 ? 0.469 21.500 14.635 1.00 25.19 268 CYS A O 1
ATOM 2121 N N . ALA A 1 269 ? 0.035 19.895 16.153 1.00 27.56 269 ALA A N 1
ATOM 2122 C CA . ALA A 1 269 ? 1.158 20.192 17.031 1.00 27.56 269 ALA A CA 1
ATOM 2123 C C . ALA A 1 269 ? 2.344 19.298 16.628 1.00 27.56 269 ALA A C 1
ATOM 2125 O O . ALA A 1 269 ? 2.168 18.116 16.336 1.00 27.56 269 ALA A O 1
ATOM 2126 N N . ARG A 1 270 ? 3.519 19.924 16.527 1.00 28.69 270 ARG A N 1
ATOM 2127 C CA . ARG A 1 270 ? 4.806 19.349 16.107 1.00 28.69 270 ARG A CA 1
ATOM 2128 C C . ARG A 1 270 ? 5.454 18.494 17.186 1.00 28.69 270 ARG A C 1
ATOM 2130 O O . ARG A 1 270 ? 5.303 18.815 18.383 1.00 28.69 270 ARG A O 1
#

Foldseek 3Di:
DVVVDDPCPPPPDDQQQDDPDDDVVVSVVVLVVFLVVQAVCQVVCCVPAVQQLCQQLVCCVVPVVQFGYDDRSTSHRHDDDDDPDDDDDDDPPPDDPSHFDWDWDDDDPQPLDPPDDDPDDDDDDDPQADDDCADPVRDNVVVVVCCVVVVDPDDDDDDDDDDDDPDDDDDPVVVVVVVVVVVVVVVVVVVVVVVDDDDDDDDDDD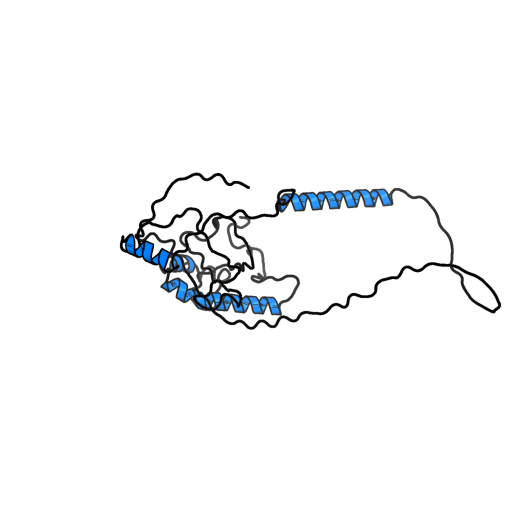DDDDDDDDDDDDDDDDDDDDDDDDDDDDDDDDDDDDDDTDIDGDDPDDDDDDTDRDDDDDDDDD

Organism: Ficedula albicollis (NCBI:txid59894)